Protein AF-A0A448N070-F1 (afdb_monomer_lite)

pLDDT: mean 90.54, std 8.93, range [45.56, 98.69]

Sequence (332 aa):
MEVDRGDGRKHYASDPEGTFRSQDDRLRHSDNGQFAEDPYAHRPKGIKYYARKILLGDHDWNNPALAERTKADTRIWDEARTKARTDRRAATQAINDIETLKTRDGKKLQLDTTDKSYRKLAEEVKNTSHKLDPESQAKAEQIRNSLEAAADSASDLRKVSEWAGDRAGHHLTLDHAPGANGMGRKHLLGEPADTPDGAKPTGAGKGDRFSTEGDSRLVVGENKGGDSPGLGSRETAAGPRAQQGTAEYVMDLLSGKNQDPRLLETLTALEHSPEHAGFFQKLKTEGVEVVYEMVNARTDGTVRVGQFDLGGKVILKLKDGQLIAEFIKKET

Foldseek 3Di:
DWDDPPPPFTDDPPFDPQWGADPVRFIAGNPPRHGDPGPPPDPPPFAPAEFDDWDKDFDDFPDVVLLVLLVVLLVVLVVLVVQLVVLVVLLVVLLVCQQVWAFPVGDGDDDDPPPDQLQRVLVVLVVCLVRTDPVSNVSSVSNSVSSVSNNVSVVLSVLSFQLSQLSQVVSVQVSQQQDPVRFGKAFQDQDADSDSVRGDRLDPLAFNGWIAGHQAEIETEDTGEEPDDDWAWDQAPVGGIHTQLAPRGVQSCPFDDSHHPVNLVRLVVCVPPPSRVSNNVCQAPPFHWYWYKYWYQYSVSIIIITTTCHQFIWTWHQYPSGIGIDGDHDDD

Organism: NCBI:txid1750

Structure (mmCIF, N/CA/C/O backbone):
data_AF-A0A448N070-F1
#
_entry.id   AF-A0A448N070-F1
#
loop_
_atom_site.group_PDB
_atom_site.id
_atom_site.type_symbol
_atom_site.label_atom_id
_atom_site.label_alt_id
_atom_site.label_comp_id
_atom_site.label_asym_id
_atom_site.label_entity_id
_atom_site.label_seq_id
_atom_site.pdbx_PDB_ins_code
_atom_site.Cartn_x
_atom_site.Cartn_y
_atom_site.Cartn_z
_atom_site.occupancy
_atom_site.B_iso_or_equiv
_atom_site.auth_seq_id
_atom_site.auth_comp_id
_atom_site.auth_asym_id
_atom_site.auth_atom_id
_atom_site.pdbx_PDB_model_num
ATOM 1 N N . MET A 1 1 ? 33.692 -15.166 0.404 1.00 64.25 1 MET A N 1
ATOM 2 C CA . MET A 1 1 ? 34.606 -15.682 -0.636 1.00 64.25 1 MET A CA 1
ATOM 3 C C . MET A 1 1 ? 33.813 -16.619 -1.519 1.00 64.25 1 MET A C 1
ATOM 5 O O . MET A 1 1 ? 33.022 -17.388 -0.975 1.00 64.25 1 MET A O 1
ATOM 9 N N . GLU A 1 2 ? 33.957 -16.479 -2.835 1.00 81.06 2 GLU A N 1
ATOM 10 C CA . GLU A 1 2 ? 33.340 -17.384 -3.808 1.00 81.06 2 GLU A CA 1
ATOM 11 C C . GLU A 1 2 ? 33.966 -18.775 -3.684 1.00 81.06 2 GLU A C 1
ATOM 13 O O . GLU A 1 2 ? 35.161 -18.891 -3.407 1.00 81.06 2 GLU A O 1
ATOM 18 N N . VAL A 1 3 ? 33.145 -19.814 -3.798 1.00 84.56 3 VAL A N 1
ATOM 19 C CA . VAL A 1 3 ? 33.562 -21.210 -3.678 1.00 84.56 3 VAL A CA 1
ATOM 20 C C . VAL A 1 3 ? 32.991 -21.980 -4.850 1.00 84.56 3 VAL A C 1
ATOM 22 O O . VAL A 1 3 ? 31.795 -21.919 -5.117 1.00 84.56 3 VAL A O 1
ATOM 25 N N . ASP A 1 4 ? 33.849 -22.733 -5.521 1.00 84.44 4 ASP A N 1
ATOM 26 C CA . ASP A 1 4 ? 33.413 -23.687 -6.526 1.00 84.44 4 ASP A CA 1
ATOM 27 C C . ASP A 1 4 ? 32.889 -24.954 -5.835 1.00 84.44 4 ASP A C 1
ATOM 29 O O . ASP A 1 4 ? 33.598 -25.582 -5.043 1.00 84.44 4 ASP A O 1
ATOM 33 N N . ARG A 1 5 ? 31.630 -25.308 -6.107 1.00 84.94 5 ARG A N 1
ATOM 34 C CA . ARG A 1 5 ? 30.984 -26.541 -5.624 1.00 84.94 5 ARG A CA 1
ATOM 35 C C . ARG A 1 5 ? 30.856 -27.607 -6.722 1.00 84.94 5 ARG A C 1
ATOM 37 O O . ARG A 1 5 ? 30.214 -28.628 -6.496 1.00 84.94 5 ARG A O 1
ATOM 44 N N . GLY A 1 6 ? 31.456 -27.392 -7.895 1.00 80.62 6 GLY A N 1
ATOM 45 C CA . GLY A 1 6 ? 31.506 -28.362 -8.991 1.00 80.62 6 GLY A CA 1
ATOM 46 C C . GLY A 1 6 ? 30.236 -28.456 -9.843 1.00 80.62 6 GLY A C 1
ATOM 47 O O . GLY A 1 6 ? 30.121 -29.369 -10.656 1.00 80.62 6 GLY A O 1
ATOM 48 N N . ASP A 1 7 ? 29.283 -27.534 -9.684 1.00 81.44 7 ASP A N 1
ATOM 49 C CA . ASP 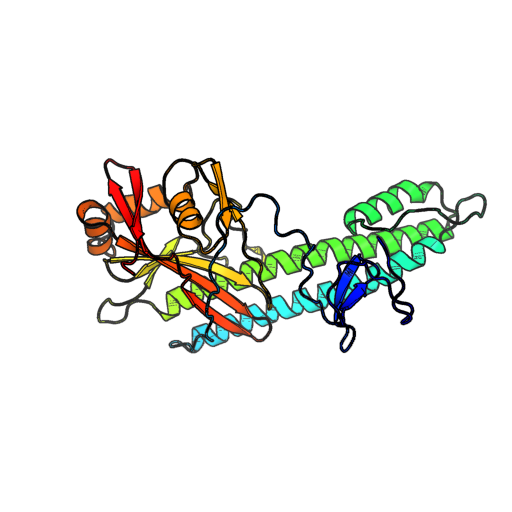A 1 7 ? 28.025 -27.489 -10.449 1.00 81.44 7 ASP A CA 1
ATOM 50 C C . ASP A 1 7 ? 27.997 -26.382 -11.524 1.00 81.44 7 ASP A C 1
ATOM 52 O O . ASP A 1 7 ? 26.980 -26.187 -12.196 1.00 81.44 7 ASP A O 1
ATOM 56 N N . GLY A 1 8 ? 29.105 -25.649 -11.687 1.00 82.38 8 GLY A N 1
ATOM 57 C CA . GLY A 1 8 ? 29.230 -24.539 -12.635 1.00 82.38 8 GLY A CA 1
ATOM 58 C C . GLY A 1 8 ? 28.388 -23.309 -12.280 1.00 82.38 8 GLY A C 1
ATOM 59 O O . GLY A 1 8 ? 28.187 -22.443 -13.133 1.00 82.38 8 GLY A O 1
ATOM 60 N N . ARG A 1 9 ? 27.863 -23.228 -11.052 1.00 86.12 9 ARG A N 1
ATOM 61 C CA . ARG A 1 9 ? 27.085 -22.089 -10.551 1.00 86.12 9 ARG A CA 1
ATOM 62 C C . ARG A 1 9 ? 27.911 -21.302 -9.537 1.00 86.12 9 ARG A C 1
ATOM 64 O O . ARG A 1 9 ? 28.853 -21.813 -8.941 1.00 86.12 9 ARG A O 1
ATOM 71 N N . LYS A 1 10 ? 27.562 -20.030 -9.350 1.00 86.88 10 LYS A N 1
ATOM 72 C CA . LYS A 1 10 ? 28.214 -19.162 -8.367 1.00 86.88 10 LYS A CA 1
ATOM 73 C C . LYS A 1 10 ? 27.744 -19.537 -6.959 1.00 86.88 10 LYS A C 1
ATOM 75 O O . LYS A 1 10 ? 26.539 -19.619 -6.726 1.00 86.88 10 LYS A O 1
ATOM 80 N N . HIS A 1 11 ? 28.672 -19.691 -6.017 1.00 87.06 11 HIS A N 1
ATOM 81 C CA . HIS A 1 11 ? 28.369 -19.908 -4.595 1.00 87.06 11 HIS A CA 1
ATOM 82 C C . HIS A 1 11 ? 29.295 -19.089 -3.716 1.00 87.06 11 HIS A C 1
ATOM 84 O O . HIS A 1 11 ? 30.462 -18.891 -4.047 1.00 87.06 11 HIS A O 1
ATOM 90 N N . TYR A 1 12 ? 28.826 -18.698 -2.540 1.00 86.31 12 TYR A N 1
ATOM 91 C CA . TYR A 1 12 ? 29.698 -18.251 -1.462 1.00 86.31 12 TYR A CA 1
ATOM 92 C C . TYR A 1 12 ? 29.906 -19.362 -0.427 1.00 86.31 12 TYR A C 1
ATOM 94 O O . TYR A 1 12 ? 29.027 -20.187 -0.187 1.00 86.31 12 TYR A O 1
ATOM 102 N N . ALA A 1 13 ? 31.070 -19.362 0.237 1.00 82.38 13 ALA A N 1
ATOM 103 C CA . ALA A 1 13 ? 31.413 -20.322 1.301 1.00 82.38 13 ALA A CA 1
ATOM 104 C C . ALA A 1 13 ? 30.336 -20.453 2.392 1.00 82.38 13 ALA A C 1
ATOM 106 O O . ALA A 1 13 ? 30.218 -21.490 3.035 1.00 82.38 13 ALA A O 1
ATOM 107 N N . SER A 1 14 ? 29.577 -19.384 2.603 1.00 76.06 14 SER A N 1
ATOM 108 C CA . SER A 1 14 ? 28.579 -19.250 3.650 1.00 76.06 14 SER A CA 1
ATOM 109 C C . SER A 1 14 ? 27.143 -19.502 3.175 1.00 76.06 14 SER A C 1
ATOM 111 O O . SER A 1 14 ? 26.222 -19.443 3.984 1.00 76.06 14 SER A O 1
ATOM 113 N N . ASP A 1 15 ? 26.928 -19.759 1.881 1.00 81.62 15 ASP A N 1
ATOM 114 C CA . ASP A 1 15 ? 25.596 -20.050 1.350 1.00 81.62 15 ASP A CA 1
ATOM 115 C C . ASP A 1 15 ? 25.096 -21.413 1.860 1.00 81.62 15 ASP A C 1
ATOM 117 O O . ASP A 1 15 ? 25.882 -22.368 1.884 1.00 81.62 15 ASP A O 1
ATOM 121 N N . PRO A 1 16 ? 23.809 -21.546 2.234 1.00 84.56 16 PRO A N 1
ATOM 122 C CA . PRO A 1 16 ? 23.219 -22.825 2.612 1.00 84.56 16 PRO A CA 1
ATOM 123 C C . PRO A 1 16 ? 23.492 -23.935 1.586 1.00 84.56 16 PRO A C 1
ATOM 125 O O . PRO A 1 16 ? 23.575 -23.702 0.374 1.00 84.56 16 PRO A O 1
ATOM 128 N N . GLU A 1 17 ? 23.633 -25.165 2.067 1.00 87.12 17 GLU A N 1
ATOM 129 C CA . GLU A 1 17 ? 23.771 -26.332 1.197 1.00 87.12 17 GLU A CA 1
ATOM 130 C C . GLU A 1 17 ? 22.510 -26.510 0.331 1.00 87.12 17 GLU A C 1
ATOM 132 O O . GLU A 1 17 ? 21.396 -26.211 0.763 1.00 87.12 17 GLU A O 1
ATOM 137 N N . GLY A 1 18 ? 22.679 -26.936 -0.924 1.00 87.19 18 GLY A N 1
ATOM 138 C CA . GLY A 1 18 ? 21.563 -27.054 -1.872 1.00 87.19 18 GLY A CA 1
ATOM 139 C C . GLY A 1 18 ? 21.053 -25.721 -2.439 1.00 87.19 18 GLY A C 1
ATOM 140 O O . GLY A 1 18 ? 19.950 -25.678 -2.985 1.00 87.19 18 GLY A O 1
ATOM 141 N N . THR A 1 19 ? 21.833 -24.641 -2.331 1.00 90.12 19 THR A N 1
ATOM 142 C CA . THR A 1 19 ? 21.531 -23.341 -2.953 1.00 90.12 19 THR A CA 1
ATOM 143 C C . THR A 1 19 ? 22.663 -22.854 -3.855 1.00 90.12 19 THR A C 1
ATOM 145 O O . THR A 1 19 ? 23.779 -23.360 -3.755 1.00 90.12 19 THR A O 1
ATOM 148 N N . PHE A 1 20 ? 22.368 -21.889 -4.731 1.00 90.06 20 PHE A N 1
ATOM 149 C CA . PHE A 1 20 ? 23.325 -21.193 -5.598 1.00 90.06 20 PHE A CA 1
ATOM 150 C C . PHE A 1 20 ? 22.942 -19.715 -5.776 1.00 90.06 20 PHE A C 1
ATOM 152 O O . PHE A 1 20 ? 21.801 -19.320 -5.522 1.00 90.06 20 PHE A O 1
ATOM 159 N N . ARG A 1 21 ? 23.878 -18.892 -6.254 1.00 88.19 21 ARG A N 1
ATOM 160 C CA . ARG A 1 21 ? 23.670 -17.473 -6.581 1.00 88.19 21 ARG A CA 1
ATOM 161 C C . ARG A 1 21 ? 23.308 -17.313 -8.058 1.00 88.19 21 ARG A C 1
ATOM 163 O O . ARG A 1 21 ? 24.041 -17.776 -8.933 1.00 88.19 21 ARG A O 1
ATOM 170 N N . SER A 1 22 ? 22.185 -16.656 -8.359 1.00 85.56 22 SER A N 1
ATOM 171 C CA . SER A 1 22 ? 21.877 -16.242 -9.736 1.00 85.56 22 SER A CA 1
ATOM 172 C C . SER A 1 22 ? 22.765 -15.081 -10.194 1.00 85.56 22 SER A C 1
ATOM 174 O O . SER A 1 22 ? 23.523 -14.514 -9.412 1.00 85.56 22 SER A O 1
ATOM 176 N N . GLN A 1 23 ? 22.687 -14.727 -11.481 1.00 78.00 23 GLN A N 1
ATOM 177 C CA . GLN A 1 23 ? 23.486 -13.640 -12.071 1.00 78.00 23 GLN A CA 1
ATOM 178 C C . GLN A 1 23 ? 23.304 -12.286 -11.360 1.00 78.00 23 GLN A C 1
ATOM 180 O O . GLN A 1 23 ? 24.224 -11.480 -11.349 1.00 78.00 23 GLN A O 1
ATOM 185 N N . ASP A 1 24 ? 22.152 -12.063 -10.728 1.00 71.81 24 ASP A N 1
ATOM 186 C CA . ASP A 1 24 ? 21.822 -10.895 -9.901 1.00 71.81 24 ASP A CA 1
ATOM 187 C C . ASP A 1 24 ? 22.149 -11.091 -8.403 1.00 71.81 24 ASP A C 1
ATOM 189 O O . ASP A 1 24 ? 21.549 -10.459 -7.537 1.00 71.81 24 ASP A O 1
ATOM 193 N N . ASP A 1 25 ? 23.056 -12.020 -8.097 1.00 80.38 25 ASP A N 1
ATOM 194 C CA . ASP A 1 25 ? 23.555 -12.396 -6.766 1.00 80.38 25 ASP A CA 1
ATOM 195 C C . ASP A 1 25 ? 22.492 -12.835 -5.741 1.00 80.38 25 ASP A C 1
ATOM 197 O O . ASP A 1 25 ? 22.764 -12.938 -4.542 1.00 80.38 25 ASP A O 1
ATOM 201 N N . ARG A 1 26 ? 21.273 -13.150 -6.196 1.00 82.38 26 ARG A N 1
ATOM 202 C CA . ARG A 1 26 ? 20.197 -13.662 -5.337 1.00 82.38 26 ARG A CA 1
ATOM 203 C C . ARG A 1 26 ? 20.341 -15.157 -5.087 1.00 82.38 26 ARG A C 1
ATOM 205 O O . ARG A 1 26 ? 20.668 -15.917 -5.997 1.00 82.38 26 ARG A O 1
ATOM 212 N N . LEU A 1 27 ? 20.061 -15.581 -3.856 1.00 87.94 27 LEU A N 1
ATOM 213 C CA . LEU A 1 27 ? 20.119 -16.990 -3.487 1.00 87.94 27 LEU A CA 1
ATOM 214 C C . LEU A 1 27 ? 18.910 -17.760 -4.038 1.00 87.94 27 LEU A C 1
ATOM 216 O O . LEU A 1 27 ? 17.764 -17.311 -3.943 1.00 87.94 27 LEU A O 1
ATOM 220 N N . ARG A 1 28 ? 19.164 -18.934 -4.615 1.00 88.25 28 ARG A N 1
ATOM 221 C CA . ARG A 1 28 ? 18.158 -19.823 -5.204 1.00 88.25 28 ARG A CA 1
ATOM 222 C C . ARG A 1 28 ? 18.381 -21.264 -4.787 1.00 88.25 28 ARG A C 1
ATOM 224 O O . ARG A 1 28 ? 19.522 -21.673 -4.608 1.00 88.25 28 ARG A O 1
ATOM 231 N N . HIS A 1 29 ? 17.309 -22.040 -4.679 1.00 86.50 29 HIS A N 1
ATOM 232 C CA . HIS A 1 29 ? 17.417 -23.477 -4.454 1.00 86.50 29 HIS A CA 1
ATOM 233 C C . HIS A 1 29 ? 17.913 -24.186 -5.718 1.00 86.50 29 HIS A C 1
ATOM 235 O O . HIS A 1 29 ? 17.454 -23.905 -6.829 1.00 86.50 29 HIS A O 1
ATOM 241 N N . SER A 1 30 ? 18.868 -25.100 -5.561 1.00 86.38 30 SER A N 1
ATOM 242 C CA . SER A 1 30 ? 19.518 -25.787 -6.681 1.00 86.38 30 SER A CA 1
ATOM 243 C C . SER A 1 30 ? 18.600 -26.766 -7.412 1.00 86.38 30 SER A C 1
ATOM 245 O O . SER A 1 30 ? 18.821 -27.001 -8.602 1.00 86.38 30 SER A O 1
ATOM 247 N N . ASP A 1 31 ? 17.587 -27.296 -6.725 1.00 82.25 31 ASP A N 1
ATOM 248 C CA . ASP A 1 31 ? 16.641 -28.308 -7.205 1.00 82.25 31 ASP A CA 1
ATOM 249 C C . ASP A 1 31 ? 15.567 -27.740 -8.148 1.00 82.25 31 ASP A C 1
ATOM 251 O O . ASP A 1 31 ? 15.222 -28.369 -9.146 1.00 82.25 31 ASP A O 1
ATOM 255 N N . ASN A 1 32 ? 15.052 -26.545 -7.857 1.00 75.31 32 ASN A N 1
ATOM 256 C CA . ASN A 1 32 ? 13.889 -25.975 -8.535 1.00 75.31 32 ASN A CA 1
ATOM 257 C C . ASN A 1 32 ? 14.102 -24.533 -9.032 1.00 75.31 32 ASN A C 1
ATOM 259 O O . ASN A 1 32 ? 13.237 -23.979 -9.713 1.00 75.31 32 ASN A O 1
ATOM 263 N N . GLY A 1 33 ? 15.241 -23.908 -8.711 1.00 77.06 33 GLY A N 1
ATOM 264 C CA . GLY A 1 33 ? 15.592 -22.554 -9.145 1.00 77.06 33 GLY A CA 1
ATOM 265 C C . GLY A 1 33 ? 14.743 -21.434 -8.529 1.00 77.06 33 GLY A C 1
ATOM 266 O O . GLY A 1 33 ? 14.892 -20.270 -8.925 1.00 77.06 33 GLY A O 1
ATOM 267 N N . GLN A 1 34 ? 13.858 -21.743 -7.578 1.00 82.38 34 GLN A N 1
ATOM 268 C CA . GLN A 1 34 ? 13.091 -20.749 -6.829 1.00 82.38 34 GLN A CA 1
ATOM 269 C C . GLN A 1 34 ? 14.010 -19.950 -5.905 1.00 82.38 34 GLN A C 1
ATOM 271 O O . GLN A 1 34 ? 15.118 -20.380 -5.588 1.00 82.38 34 GLN A O 1
ATOM 276 N N . PHE A 1 35 ? 13.558 -18.768 -5.484 1.00 76.62 35 PHE A N 1
ATOM 277 C CA . PHE A 1 35 ? 14.291 -17.975 -4.500 1.00 76.62 35 PHE A CA 1
ATOM 278 C C . PHE A 1 35 ? 14.409 -18.757 -3.192 1.00 76.62 35 PHE A C 1
ATOM 280 O O . PHE A 1 35 ? 13.399 -19.188 -2.641 1.00 76.62 35 PHE A O 1
ATOM 287 N N . ALA A 1 36 ? 15.641 -18.923 -2.722 1.00 79.88 36 ALA A N 1
ATOM 288 C CA . ALA A 1 36 ? 15.913 -19.434 -1.392 1.00 79.88 36 ALA A CA 1
ATOM 289 C C . ALA A 1 36 ? 15.914 -18.270 -0.399 1.00 79.88 36 ALA A C 1
ATOM 291 O O . ALA A 1 36 ? 16.168 -17.120 -0.774 1.00 79.88 36 ALA A O 1
ATOM 292 N N . GLU A 1 37 ? 15.643 -18.563 0.873 1.00 71.69 37 GLU A N 1
ATOM 293 C CA . GLU A 1 37 ? 15.887 -17.594 1.937 1.00 71.69 37 GLU A CA 1
ATOM 294 C C . GLU A 1 37 ? 17.385 -17.305 1.976 1.00 71.69 37 GLU A C 1
ATOM 296 O O . GLU A 1 37 ? 18.189 -18.151 2.359 1.00 71.69 37 GLU A O 1
ATOM 301 N N . ASP A 1 38 ? 17.759 -16.117 1.518 1.00 72.38 38 ASP A N 1
ATOM 302 C CA . ASP A 1 38 ? 19.139 -15.677 1.534 1.00 72.38 38 ASP A CA 1
ATOM 303 C C . ASP A 1 38 ? 19.469 -15.146 2.936 1.00 72.38 38 ASP A C 1
ATOM 305 O O . ASP A 1 38 ? 18.986 -14.070 3.305 1.00 72.38 38 ASP A O 1
ATOM 309 N N . PRO A 1 39 ? 20.305 -15.851 3.724 1.00 60.81 39 PRO A N 1
ATOM 310 C CA . PRO A 1 39 ? 20.667 -15.413 5.070 1.00 60.81 39 PRO A CA 1
ATOM 311 C C . PRO A 1 39 ? 21.466 -14.099 5.063 1.00 60.81 39 PRO A C 1
ATOM 313 O O . PRO A 1 39 ? 21.659 -13.489 6.118 1.00 60.81 39 PRO A O 1
ATOM 316 N N . TYR A 1 40 ? 21.903 -13.645 3.883 1.00 59.47 40 TYR A N 1
ATOM 317 C CA . TYR A 1 40 ? 22.644 -12.408 3.660 1.00 59.47 40 TYR A CA 1
ATOM 318 C C . TYR A 1 40 ? 21.890 -11.386 2.811 1.00 59.47 40 TYR A C 1
ATOM 320 O O . TYR A 1 40 ? 22.347 -10.236 2.744 1.00 59.47 40 TYR A O 1
ATOM 328 N N . ALA A 1 41 ? 20.735 -11.748 2.224 1.00 55.47 41 ALA A N 1
ATOM 329 C CA . ALA A 1 41 ? 19.849 -10.766 1.614 1.00 55.47 41 ALA A CA 1
ATOM 330 C C . ALA A 1 41 ? 19.510 -9.815 2.730 1.00 55.47 41 ALA A C 1
ATOM 332 O O . ALA A 1 41 ? 18.987 -10.211 3.772 1.00 55.47 41 ALA A O 1
ATOM 333 N N . HIS A 1 42 ? 19.940 -8.577 2.551 1.00 45.56 42 HIS A N 1
ATOM 334 C CA . HIS A 1 42 ? 19.931 -7.600 3.607 1.00 45.56 42 HIS A CA 1
ATOM 335 C C . HIS A 1 42 ? 18.509 -7.498 4.165 1.00 45.56 42 HIS A C 1
ATOM 337 O O . HIS A 1 42 ? 17.660 -6.823 3.583 1.00 45.56 42 HIS A O 1
ATOM 343 N N . ARG A 1 43 ? 18.248 -8.140 5.319 1.00 50.62 43 ARG A N 1
ATOM 344 C CA . ARG A 1 43 ? 17.162 -7.717 6.202 1.00 50.62 43 ARG A CA 1
ATOM 345 C C . ARG A 1 43 ? 17.319 -6.204 6.290 1.00 50.62 43 ARG A C 1
ATOM 347 O O . ARG A 1 43 ? 18.461 -5.772 6.499 1.00 50.62 43 ARG A O 1
ATOM 354 N N . PRO A 1 44 ? 16.266 -5.401 6.061 1.00 52.72 44 PRO A N 1
ATOM 355 C CA . PRO A 1 44 ? 16.414 -3.956 6.010 1.00 52.72 44 PRO A CA 1
ATOM 356 C C . PRO A 1 44 ? 17.215 -3.497 7.231 1.00 52.72 44 PRO A C 1
ATOM 358 O O . PRO A 1 44 ? 16.790 -3.693 8.374 1.00 52.72 44 PRO A O 1
ATOM 361 N N . LYS A 1 45 ? 18.441 -3.006 6.998 1.00 52.81 45 LYS A N 1
ATOM 362 C CA . LYS A 1 45 ? 19.373 -2.708 8.089 1.00 52.81 45 LYS A CA 1
ATOM 363 C C . LYS A 1 45 ? 18.703 -1.698 9.024 1.00 52.81 45 LYS A C 1
ATOM 365 O O . LYS A 1 45 ? 18.101 -0.724 8.571 1.00 52.81 45 LYS A O 1
ATOM 370 N N . GLY A 1 46 ? 18.798 -1.949 10.327 1.00 68.19 46 GLY A N 1
ATOM 371 C CA . GLY A 1 46 ? 18.323 -1.028 11.358 1.00 68.19 46 GLY A CA 1
ATOM 372 C C . GLY A 1 46 ? 16.891 -1.233 11.860 1.00 68.19 46 GLY A C 1
ATOM 373 O O . GLY A 1 46 ? 16.477 -0.451 12.709 1.00 68.19 46 GLY A O 1
ATOM 374 N N . ILE A 1 47 ? 16.137 -2.251 11.415 1.00 82.88 47 ILE A N 1
ATOM 375 C CA . ILE A 1 47 ? 14.865 -2.613 12.075 1.00 82.88 47 ILE A CA 1
ATOM 376 C C . ILE A 1 47 ? 15.167 -3.299 13.413 1.00 82.88 47 ILE A C 1
ATOM 378 O O . ILE A 1 47 ? 15.830 -4.337 13.448 1.00 82.88 47 ILE A O 1
ATOM 382 N N . LYS A 1 48 ? 14.667 -2.718 14.509 1.00 90.31 48 LYS A N 1
ATOM 383 C CA . LYS A 1 48 ? 14.768 -3.272 15.866 1.00 90.31 48 LYS A CA 1
ATOM 384 C C . LYS A 1 48 ? 13.584 -4.179 16.196 1.00 90.31 48 LYS A C 1
ATOM 386 O O . LYS A 1 48 ? 13.776 -5.220 16.816 1.00 90.31 48 LYS A O 1
ATOM 391 N N . TYR A 1 49 ? 12.382 -3.787 15.778 1.00 90.12 49 TYR A N 1
ATOM 392 C CA . TYR A 1 49 ? 11.145 -4.508 16.076 1.00 90.12 49 TYR A CA 1
ATOM 393 C C . TYR A 1 49 ? 10.569 -5.107 14.794 1.00 90.12 49 TYR A C 1
ATOM 395 O O . TYR A 1 49 ? 10.184 -4.372 13.883 1.00 90.12 49 TYR A O 1
ATOM 403 N N . TYR A 1 50 ? 10.538 -6.437 14.724 1.00 87.12 50 TYR A N 1
ATOM 404 C CA . TYR A 1 50 ? 9.979 -7.194 13.604 1.00 87.12 50 TYR A CA 1
ATOM 405 C C . TYR A 1 50 ? 8.599 -7.733 13.957 1.00 87.12 50 TYR A C 1
ATOM 407 O O . TYR A 1 50 ? 8.363 -8.142 15.097 1.00 87.12 50 TYR A O 1
ATOM 415 N N . ALA A 1 51 ? 7.709 -7.765 12.967 1.00 88.88 51 ALA A N 1
ATOM 416 C CA . ALA A 1 51 ? 6.406 -8.383 13.137 1.00 88.88 51 ALA A CA 1
ATOM 417 C C . ALA A 1 51 ? 6.553 -9.884 13.377 1.00 88.88 51 ALA A C 1
ATOM 419 O O . ALA A 1 51 ? 7.402 -10.562 12.789 1.00 88.88 51 ALA A O 1
ATOM 420 N N . ARG A 1 52 ? 5.694 -10.410 14.247 1.00 88.56 52 ARG A N 1
ATOM 421 C CA . ARG A 1 52 ? 5.533 -11.854 14.399 1.00 88.56 52 ARG A CA 1
ATOM 422 C C . ARG A 1 52 ? 4.852 -12.417 13.155 1.00 88.56 52 ARG A C 1
ATOM 424 O O . ARG A 1 52 ? 4.196 -11.693 12.407 1.00 88.56 52 ARG A O 1
ATOM 431 N N . LYS A 1 53 ? 5.003 -13.725 12.937 1.00 82.38 53 LYS A N 1
ATOM 432 C CA . LYS A 1 53 ? 4.351 -14.409 11.817 1.00 82.38 53 LYS A CA 1
ATOM 433 C C . LYS A 1 53 ? 2.836 -14.222 11.919 1.00 82.38 53 LYS A C 1
ATOM 435 O O . LYS A 1 53 ? 2.218 -14.701 12.865 1.00 82.38 53 LYS A O 1
ATOM 440 N N . ILE A 1 54 ? 2.263 -13.551 10.927 1.00 87.31 54 ILE A N 1
ATOM 441 C CA . ILE A 1 54 ? 0.819 -13.408 10.773 1.00 87.31 54 ILE A CA 1
ATOM 442 C C . ILE A 1 54 ? 0.229 -14.685 10.167 1.00 87.31 54 ILE A C 1
ATOM 444 O O . ILE A 1 54 ? 0.815 -15.290 9.263 1.00 87.31 54 ILE A O 1
ATOM 448 N N . LEU A 1 55 ? -0.929 -15.101 10.673 1.00 87.25 55 LEU A N 1
ATOM 449 C CA . LEU A 1 55 ? -1.740 -16.151 10.067 1.00 87.25 55 LEU A CA 1
ATOM 450 C C . LEU A 1 55 ? -2.826 -15.478 9.234 1.00 87.25 55 LEU A C 1
ATOM 452 O O . LEU A 1 55 ? -3.661 -14.758 9.774 1.00 87.25 55 LEU A O 1
ATOM 456 N N . LEU A 1 56 ? -2.774 -15.690 7.922 1.00 90.25 56 LEU A N 1
ATOM 457 C CA . LEU A 1 56 ? -3.753 -15.169 6.977 1.00 90.25 56 LEU A CA 1
ATOM 458 C C . LEU A 1 56 ? -4.708 -16.291 6.567 1.00 90.25 56 LEU A C 1
ATOM 460 O O . LEU A 1 56 ? -4.245 -17.351 6.140 1.00 90.25 56 LEU A O 1
ATOM 464 N N . GLY A 1 57 ? -6.010 -16.042 6.677 1.00 93.62 57 GLY A N 1
ATOM 465 C CA . GLY A 1 57 ? -7.066 -16.904 6.143 1.00 93.62 57 GLY A CA 1
ATOM 466 C C . GLY A 1 57 ? -7.748 -16.255 4.944 1.00 93.62 57 GLY A C 1
ATOM 467 O O . GLY A 1 57 ? -7.756 -15.029 4.838 1.00 93.62 57 GLY A O 1
ATOM 468 N N . ASP A 1 58 ? -8.300 -17.065 4.044 1.00 96.31 58 ASP A N 1
ATOM 469 C CA . ASP A 1 58 ? -9.166 -16.561 2.975 1.00 96.31 58 ASP A CA 1
ATOM 470 C C . ASP A 1 58 ? -10.449 -15.982 3.601 1.00 96.31 58 ASP A C 1
ATOM 472 O O . ASP A 1 58 ? -11.021 -16.575 4.518 1.00 96.31 58 ASP A O 1
ATOM 476 N N . HIS A 1 59 ? -10.872 -14.806 3.136 1.00 96.12 59 HIS A N 1
ATOM 477 C CA . HIS A 1 59 ? -12.105 -14.155 3.576 1.00 96.12 59 HIS A CA 1
ATOM 478 C C . HIS A 1 59 ? -13.299 -14.733 2.825 1.00 96.12 59 HIS A C 1
ATOM 480 O O . HIS A 1 59 ? -13.317 -14.726 1.591 1.00 96.12 59 HIS A O 1
ATOM 486 N N . ASP A 1 60 ? -14.298 -15.190 3.574 1.00 94.50 60 ASP A N 1
ATOM 487 C CA . ASP A 1 60 ? -15.586 -15.599 3.024 1.00 94.50 60 ASP A CA 1
ATOM 488 C C . ASP A 1 60 ? -16.557 -14.416 3.078 1.00 94.50 60 ASP A C 1
ATOM 490 O O . ASP A 1 60 ? -16.786 -13.828 4.136 1.00 94.50 60 ASP A O 1
ATOM 494 N N . TRP A 1 61 ? -17.081 -14.025 1.919 1.00 94.31 61 TRP A N 1
ATOM 495 C CA . TRP A 1 61 ? -17.876 -12.809 1.782 1.00 94.31 61 TRP A CA 1
ATOM 496 C C . TRP A 1 61 ? -19.308 -13.038 2.252 1.00 94.31 61 TRP A C 1
ATOM 498 O O . TRP A 1 61 ? -20.032 -13.851 1.678 1.00 94.31 61 TRP A O 1
ATOM 508 N N . ASN A 1 62 ? -19.765 -12.234 3.212 1.00 93.31 62 ASN A N 1
ATOM 509 C CA . ASN A 1 62 ? -21.172 -12.226 3.616 1.00 93.31 62 ASN A CA 1
ATOM 510 C C . ASN A 1 62 ? -22.061 -11.586 2.539 1.00 93.31 62 ASN A C 1
ATOM 512 O O . ASN A 1 62 ? -23.216 -11.974 2.349 1.00 93.31 62 ASN A O 1
ATOM 516 N N . ASN A 1 63 ? -21.522 -10.603 1.814 1.00 93.25 63 ASN A N 1
ATOM 517 C CA . ASN A 1 63 ? -22.185 -9.913 0.723 1.00 93.25 63 ASN A CA 1
ATOM 518 C C . ASN A 1 63 ? -21.600 -10.341 -0.640 1.00 93.25 63 ASN A C 1
ATOM 520 O O . ASN A 1 63 ? -20.515 -9.885 -1.025 1.00 93.25 63 ASN A O 1
ATOM 524 N N . PRO A 1 64 ? -22.331 -11.135 -1.447 1.00 94.06 64 PRO A N 1
ATOM 525 C CA . PRO A 1 64 ? -21.832 -11.614 -2.736 1.00 94.06 64 PRO A CA 1
ATOM 526 C C . PRO A 1 64 ? -21.571 -10.482 -3.743 1.00 94.06 64 PRO A C 1
ATOM 528 O O . PRO A 1 64 ? -20.724 -10.628 -4.622 1.00 94.06 64 PRO A O 1
ATOM 531 N N . ALA A 1 65 ? -22.234 -9.327 -3.614 1.00 96.00 65 ALA A N 1
ATOM 532 C CA . ALA A 1 65 ? -21.957 -8.185 -4.483 1.00 96.00 65 ALA A CA 1
ATOM 533 C C . ALA A 1 65 ? -20.561 -7.590 -4.224 1.00 96.00 65 ALA A C 1
ATOM 535 O O . ALA A 1 65 ? -19.923 -7.109 -5.160 1.00 96.00 65 ALA A O 1
ATOM 536 N N . LEU A 1 66 ? -20.064 -7.639 -2.982 1.00 95.44 66 LEU A N 1
ATOM 537 C CA . LEU A 1 66 ? -18.702 -7.205 -2.650 1.00 95.44 66 LEU A CA 1
ATOM 538 C C . LEU A 1 66 ? -17.656 -8.205 -3.155 1.00 95.44 66 LEU A C 1
ATOM 540 O O . LEU A 1 66 ? -16.608 -7.787 -3.654 1.00 95.44 66 LEU A O 1
ATOM 544 N N . ALA A 1 67 ? -17.970 -9.503 -3.122 1.00 94.19 67 ALA A N 1
ATOM 545 C CA . ALA A 1 67 ? -17.142 -10.532 -3.747 1.00 94.19 67 ALA A CA 1
ATOM 546 C C . ALA A 1 67 ? -16.968 -10.273 -5.254 1.00 94.19 67 ALA A C 1
ATOM 548 O O . ALA A 1 67 ? -15.846 -10.260 -5.761 1.00 94.19 67 ALA A O 1
ATOM 549 N N . GLU A 1 68 ? -18.062 -10.003 -5.974 1.00 95.25 68 GLU A N 1
ATOM 550 C CA . GLU A 1 68 ? -18.008 -9.726 -7.415 1.00 95.25 68 GLU A CA 1
ATOM 551 C C . GLU A 1 68 ? -17.289 -8.412 -7.743 1.00 95.25 68 GLU A C 1
ATOM 553 O O . GLU A 1 68 ? -16.506 -8.368 -8.692 1.00 95.25 68 GLU A O 1
ATOM 558 N N . ARG A 1 69 ? -17.470 -7.358 -6.933 1.00 95.56 69 ARG A N 1
ATOM 559 C CA . ARG A 1 69 ? -16.694 -6.113 -7.081 1.00 95.56 69 ARG A CA 1
ATOM 560 C C . ARG A 1 69 ? -15.198 -6.352 -6.899 1.00 95.56 69 ARG A C 1
ATOM 562 O O . ARG A 1 69 ? -14.407 -5.871 -7.697 1.00 95.56 69 ARG A O 1
ATOM 569 N N . THR A 1 70 ? -14.813 -7.137 -5.897 1.00 95.06 70 THR A N 1
ATOM 570 C CA . THR A 1 70 ? -13.405 -7.474 -5.649 1.00 95.06 70 THR A CA 1
ATOM 571 C C . THR A 1 70 ? -12.802 -8.252 -6.822 1.00 95.06 70 THR A C 1
ATOM 573 O O . THR A 1 70 ? -11.707 -7.931 -7.275 1.00 95.06 70 THR A O 1
ATOM 576 N N . LYS A 1 71 ? -13.542 -9.213 -7.393 1.00 93.69 71 LYS A N 1
ATOM 577 C CA . LYS A 1 71 ? -13.119 -9.919 -8.616 1.00 93.69 71 LYS A CA 1
ATOM 578 C C . LYS A 1 71 ? -12.987 -8.980 -9.815 1.00 93.69 71 LYS A C 1
ATOM 580 O O . LYS A 1 71 ? -12.085 -9.167 -10.629 1.00 93.69 71 LYS A O 1
ATOM 585 N N . ALA A 1 72 ? -13.879 -7.998 -9.958 1.00 94.94 72 ALA A N 1
ATOM 586 C CA . ALA A 1 72 ? -13.784 -6.996 -11.019 1.00 94.94 72 ALA A CA 1
ATOM 587 C C . ALA A 1 72 ? -12.517 -6.138 -10.870 1.00 94.94 72 ALA A C 1
ATOM 589 O O . ALA A 1 72 ? -11.803 -5.944 -11.853 1.00 94.94 72 ALA A O 1
ATOM 590 N N . ASP A 1 73 ? -12.181 -5.724 -9.646 1.00 96.50 73 ASP A N 1
ATOM 591 C CA . ASP A 1 73 ? -10.951 -4.981 -9.354 1.00 96.50 73 ASP A CA 1
ATOM 592 C C . ASP A 1 73 ? -9.696 -5.809 -9.711 1.00 96.50 73 ASP A C 1
ATOM 594 O O . ASP A 1 73 ? -8.751 -5.295 -10.315 1.00 96.50 73 ASP A O 1
ATOM 598 N N . THR A 1 74 ? -9.707 -7.123 -9.449 1.00 92.81 74 THR A N 1
ATOM 599 C CA . THR A 1 74 ? -8.624 -8.034 -9.867 1.00 92.81 74 THR A CA 1
ATOM 600 C C . THR A 1 74 ? -8.460 -8.110 -11.385 1.00 92.81 74 THR A C 1
ATOM 602 O O . THR A 1 74 ? -7.328 -8.197 -11.856 1.00 92.81 74 THR A O 1
ATOM 605 N N . ARG A 1 75 ? -9.540 -8.029 -12.175 1.00 93.94 75 ARG A N 1
ATOM 606 C CA . ARG A 1 75 ? -9.433 -8.029 -13.649 1.00 93.94 75 ARG A CA 1
ATOM 607 C C . ARG A 1 75 ? -8.674 -6.807 -14.160 1.00 93.94 75 ARG A C 1
ATOM 609 O O . ARG A 1 75 ? -7.802 -6.951 -15.011 1.00 93.94 75 ARG A O 1
ATOM 616 N N . ILE A 1 76 ? -8.944 -5.633 -13.589 1.00 95.38 76 ILE A N 1
ATOM 617 C CA . ILE A 1 76 ? -8.224 -4.391 -13.918 1.00 95.38 76 ILE A CA 1
ATOM 618 C C . ILE A 1 76 ? -6.733 -4.544 -13.590 1.00 95.38 76 ILE A C 1
ATOM 620 O O . ILE A 1 76 ? -5.854 -4.175 -14.372 1.00 95.38 76 ILE A O 1
ATOM 624 N N . TRP A 1 77 ? -6.426 -5.158 -12.449 1.00 94.12 77 TRP A N 1
ATOM 625 C CA . TRP A 1 77 ? -5.048 -5.459 -12.079 1.00 94.12 77 TRP A CA 1
ATOM 626 C C . TRP A 1 77 ? -4.378 -6.475 -13.016 1.00 94.12 77 TRP A C 1
ATOM 628 O O . TRP A 1 77 ? -3.208 -6.309 -13.375 1.00 94.12 77 TRP A O 1
ATOM 638 N N . ASP A 1 78 ? -5.105 -7.490 -13.476 1.00 91.00 78 ASP A N 1
ATOM 639 C CA . ASP A 1 78 ? -4.610 -8.477 -14.436 1.00 91.00 78 ASP A CA 1
ATOM 640 C C . ASP A 1 78 ? -4.275 -7.885 -15.805 1.00 91.00 78 ASP A C 1
ATOM 642 O O . ASP A 1 78 ? -3.272 -8.274 -16.420 1.00 91.00 78 ASP A O 1
ATOM 646 N N . GLU A 1 79 ? -5.055 -6.911 -16.264 1.00 94.31 79 GLU A N 1
ATOM 647 C CA . GLU A 1 79 ? -4.777 -6.155 -17.484 1.00 94.31 79 GLU A CA 1
ATOM 648 C C . GLU A 1 79 ? -3.468 -5.364 -17.352 1.00 94.31 79 GLU A C 1
ATOM 650 O O . GLU A 1 79 ? -2.554 -5.536 -18.170 1.00 94.31 79 GLU A O 1
ATOM 655 N N . ALA A 1 80 ? -3.307 -4.596 -16.267 1.00 94.94 80 ALA A N 1
ATOM 656 C CA . ALA A 1 80 ? -2.071 -3.864 -15.977 1.00 94.94 80 ALA A CA 1
ATOM 657 C C . ALA A 1 80 ? -0.860 -4.809 -15.861 1.00 94.94 80 ALA A C 1
ATOM 659 O O . ALA A 1 80 ? 0.222 -4.549 -16.400 1.00 94.94 80 ALA A O 1
ATOM 660 N N . ARG A 1 81 ? -1.044 -5.971 -15.220 1.00 91.25 81 ARG A N 1
ATOM 661 C CA . ARG A 1 81 ? -0.015 -7.011 -15.072 1.00 91.25 81 ARG A CA 1
ATOM 662 C C . ARG A 1 81 ? 0.395 -7.600 -16.418 1.00 91.25 81 ARG A C 1
ATOM 664 O O . ARG A 1 81 ? 1.583 -7.842 -16.649 1.00 91.25 81 ARG A O 1
ATOM 671 N N . THR A 1 82 ? -0.566 -7.839 -17.303 1.00 91.75 82 THR A N 1
ATOM 672 C CA . THR A 1 82 ? -0.326 -8.363 -18.652 1.00 91.75 82 THR A CA 1
ATOM 673 C C . THR A 1 82 ? 0.436 -7.354 -19.503 1.00 91.75 82 THR A C 1
ATOM 675 O O . THR A 1 82 ? 1.427 -7.721 -20.148 1.00 91.75 82 THR A O 1
ATOM 678 N N . LYS A 1 83 ? 0.051 -6.075 -19.436 1.00 93.56 83 LYS A N 1
ATOM 679 C CA . LYS A 1 83 ? 0.762 -4.986 -20.111 1.00 93.56 83 LYS A CA 1
ATOM 680 C C . LYS A 1 83 ? 2.203 -4.869 -19.618 1.00 93.56 83 LYS A C 1
ATOM 682 O O . LYS A 1 83 ? 3.127 -4.987 -20.417 1.00 93.56 83 LYS A O 1
ATOM 687 N N . ALA A 1 84 ? 2.412 -4.772 -18.305 1.00 92.44 84 ALA A N 1
ATOM 688 C CA . ALA A 1 84 ? 3.747 -4.670 -17.717 1.00 92.44 84 ALA A CA 1
ATOM 689 C C . ALA A 1 84 ? 4.646 -5.868 -18.066 1.00 92.44 84 ALA A C 1
ATOM 691 O O . ALA A 1 84 ? 5.838 -5.708 -18.321 1.00 92.44 84 ALA A O 1
ATOM 692 N N . ARG A 1 85 ? 4.096 -7.090 -18.124 1.00 89.31 85 ARG A N 1
ATOM 693 C CA . ARG A 1 85 ? 4.847 -8.280 -18.567 1.00 89.31 85 ARG A CA 1
ATOM 694 C C . ARG A 1 85 ? 5.269 -8.186 -20.032 1.00 89.31 85 ARG A C 1
ATOM 696 O O . ARG A 1 85 ? 6.382 -8.603 -20.352 1.00 89.31 85 ARG A O 1
ATOM 703 N N . THR A 1 86 ? 4.392 -7.683 -20.894 1.00 93.69 86 THR A N 1
ATOM 704 C CA . THR A 1 86 ? 4.653 -7.519 -22.330 1.00 93.69 86 THR A CA 1
ATOM 705 C C . THR A 1 86 ? 5.714 -6.450 -22.564 1.00 93.69 86 THR A C 1
ATOM 707 O O . THR A 1 86 ? 6.737 -6.742 -23.181 1.00 93.69 86 THR A O 1
ATOM 710 N N . ASP A 1 87 ? 5.541 -5.270 -21.968 1.00 90.62 87 ASP A N 1
ATOM 711 C CA . ASP A 1 87 ? 6.485 -4.156 -22.085 1.00 90.62 87 ASP A CA 1
ATOM 712 C C . ASP A 1 87 ? 7.853 -4.530 -21.502 1.00 90.62 87 ASP A C 1
ATOM 714 O O . ASP A 1 87 ? 8.888 -4.245 -22.098 1.00 90.62 87 ASP A O 1
ATOM 718 N N . ARG A 1 88 ? 7.884 -5.277 -20.390 1.00 92.06 88 ARG A N 1
ATOM 719 C CA . ARG A 1 88 ? 9.132 -5.804 -19.826 1.00 92.06 88 ARG A CA 1
ATOM 720 C C . ARG A 1 88 ? 9.866 -6.739 -20.789 1.00 92.06 88 ARG A C 1
ATOM 722 O O . ARG A 1 88 ? 11.084 -6.652 -20.890 1.00 92.06 88 ARG A O 1
ATOM 729 N N . ARG A 1 89 ? 9.156 -7.635 -21.487 1.00 91.81 89 ARG A N 1
ATOM 730 C CA . ARG A 1 89 ? 9.771 -8.526 -22.493 1.00 91.81 89 ARG A CA 1
ATOM 731 C C . ARG A 1 89 ? 10.346 -7.720 -23.657 1.00 91.81 89 ARG A C 1
ATOM 733 O O . ARG A 1 89 ? 11.470 -7.992 -24.070 1.00 91.81 89 ARG A O 1
ATOM 740 N N . ALA A 1 90 ? 9.607 -6.718 -24.137 1.00 91.75 90 ALA A N 1
ATOM 741 C CA . ALA A 1 90 ? 10.082 -5.807 -25.175 1.00 91.75 90 ALA A CA 1
ATOM 742 C C . ALA A 1 90 ? 11.325 -5.027 -24.717 1.00 91.75 90 ALA A C 1
ATOM 744 O O . ALA A 1 90 ? 12.306 -4.962 -25.449 1.00 91.75 90 ALA A O 1
ATOM 745 N N . ALA A 1 91 ? 11.339 -4.521 -23.481 1.00 92.81 91 ALA A N 1
ATOM 746 C CA . ALA A 1 91 ? 12.500 -3.851 -22.901 1.00 92.81 91 ALA A CA 1
ATOM 747 C C . ALA A 1 91 ? 13.711 -4.782 -22.752 1.00 92.81 91 ALA A C 1
ATOM 749 O O . ALA A 1 91 ? 14.822 -4.368 -23.059 1.00 92.81 91 ALA A O 1
ATOM 750 N N . THR A 1 92 ? 13.531 -6.041 -22.337 1.00 90.62 92 THR A N 1
ATOM 751 C CA . THR A 1 92 ? 14.632 -7.021 -22.302 1.00 90.62 92 THR A CA 1
ATOM 752 C C . THR A 1 92 ? 15.248 -7.214 -23.686 1.00 90.62 92 THR A C 1
ATOM 754 O O . THR A 1 92 ? 16.470 -7.202 -23.814 1.00 90.62 92 THR A O 1
ATOM 757 N N . GLN A 1 93 ? 14.419 -7.340 -24.724 1.00 92.31 93 GLN A N 1
ATOM 758 C CA . GLN A 1 93 ? 14.911 -7.424 -26.096 1.00 92.31 93 GLN A CA 1
ATOM 759 C C . GLN A 1 93 ? 15.633 -6.133 -26.514 1.00 92.31 93 GLN A C 1
ATOM 761 O O . GLN A 1 93 ? 16.750 -6.192 -27.019 1.00 92.31 93 GLN A O 1
ATOM 766 N N . ALA A 1 94 ? 15.048 -4.971 -26.213 1.00 94.44 94 ALA A N 1
ATOM 767 C CA . ALA A 1 94 ? 15.631 -3.666 -26.502 1.00 94.44 94 ALA A CA 1
ATOM 768 C C . ALA A 1 94 ? 16.999 -3.455 -25.826 1.00 94.44 94 ALA A C 1
ATOM 770 O O . ALA A 1 94 ? 17.878 -2.836 -26.418 1.00 94.44 94 ALA A O 1
ATOM 771 N N . ILE A 1 95 ? 17.202 -3.988 -24.616 1.00 92.62 95 ILE A N 1
ATOM 772 C CA . ILE A 1 95 ? 18.495 -3.952 -23.916 1.00 92.62 95 ILE A CA 1
ATOM 773 C C . ILE A 1 95 ? 19.549 -4.748 -24.686 1.00 92.62 95 ILE A C 1
ATOM 775 O O . ILE A 1 95 ? 20.635 -4.228 -24.924 1.00 92.62 95 ILE A O 1
ATOM 779 N N . ASN A 1 96 ? 19.224 -5.964 -25.133 1.00 91.75 96 ASN A N 1
ATOM 780 C CA . ASN A 1 96 ? 20.142 -6.776 -25.943 1.00 91.75 96 ASN A CA 1
ATOM 781 C C . ASN A 1 96 ? 20.495 -6.080 -27.268 1.00 91.75 96 ASN A C 1
ATOM 783 O O . ASN A 1 96 ? 21.611 -6.183 -27.772 1.00 91.75 96 ASN A O 1
ATOM 787 N N . ASP A 1 97 ? 19.547 -5.330 -27.823 1.00 94.50 97 ASP A N 1
ATOM 788 C CA . ASP A 1 97 ? 19.724 -4.593 -29.064 1.00 94.50 97 ASP A CA 1
ATOM 789 C C . ASP A 1 97 ? 20.673 -3.385 -28.950 1.00 94.50 97 ASP A C 1
ATOM 791 O O . ASP A 1 97 ? 21.184 -2.923 -29.976 1.00 94.50 97 ASP A O 1
ATOM 795 N N . ILE A 1 98 ? 20.987 -2.908 -27.739 1.00 94.19 98 ILE A N 1
ATOM 796 C CA . ILE A 1 98 ? 21.939 -1.804 -27.519 1.00 94.19 98 ILE A CA 1
ATOM 797 C C . ILE A 1 98 ? 23.329 -2.155 -28.067 1.00 94.19 98 ILE A C 1
ATOM 799 O O . ILE A 1 98 ? 23.973 -1.308 -28.686 1.00 94.19 98 ILE A O 1
ATOM 803 N N . GLU A 1 99 ? 23.773 -3.408 -27.928 1.00 91.00 99 GLU A N 1
ATOM 804 C CA . GLU A 1 99 ? 25.095 -3.860 -28.396 1.00 91.00 99 GLU A CA 1
ATOM 805 C C . GLU A 1 99 ? 25.257 -3.830 -29.924 1.00 91.00 99 GLU A C 1
ATOM 807 O O . GLU A 1 99 ? 26.369 -3.942 -30.456 1.00 91.00 99 GLU A O 1
ATOM 812 N N . THR A 1 100 ? 24.143 -3.711 -30.647 1.00 94.38 100 THR A N 1
ATOM 813 C CA . THR A 1 100 ? 24.124 -3.648 -32.112 1.00 94.38 100 THR A CA 1
ATOM 814 C C . THR A 1 100 ? 24.266 -2.225 -32.645 1.00 94.38 100 THR A C 1
ATOM 816 O O . THR A 1 100 ? 24.554 -2.054 -33.830 1.00 94.38 100 THR A O 1
ATOM 819 N N . LEU A 1 101 ? 24.083 -1.215 -31.786 1.00 96.44 101 LEU A N 1
ATOM 820 C CA . LEU A 1 101 ? 24.179 0.188 -32.167 1.00 96.44 101 LEU A CA 1
ATOM 821 C C . LEU A 1 101 ? 25.618 0.546 -32.528 1.00 96.44 101 LEU A C 1
ATOM 823 O O . LEU A 1 101 ? 26.567 0.159 -31.839 1.00 96.44 101 LEU A O 1
ATOM 827 N N . LYS A 1 102 ? 25.772 1.327 -33.594 1.00 96.88 102 LYS A N 1
ATOM 828 C CA . LYS A 1 102 ? 27.060 1.791 -34.094 1.00 96.88 102 LYS A CA 1
ATOM 829 C C . LYS A 1 102 ? 27.178 3.306 -34.024 1.00 96.88 102 LYS A C 1
ATOM 831 O O . LYS A 1 102 ? 26.247 4.058 -34.315 1.00 96.88 102 LYS A O 1
ATOM 836 N N . THR A 1 103 ? 28.354 3.759 -33.620 1.00 95.50 103 THR A N 1
ATOM 837 C CA . THR A 1 103 ? 28.761 5.160 -33.673 1.00 95.50 103 THR A CA 1
ATOM 838 C C . THR A 1 103 ? 29.058 5.577 -35.115 1.00 95.50 103 THR A C 1
ATOM 840 O O . THR A 1 103 ? 29.258 4.736 -35.990 1.00 95.50 103 THR A O 1
ATOM 843 N N . ARG A 1 104 ? 29.131 6.885 -35.385 1.00 93.62 104 ARG A N 1
ATOM 844 C CA . ARG A 1 104 ? 29.422 7.413 -36.737 1.00 93.62 104 ARG A CA 1
ATOM 845 C C . ARG A 1 104 ? 30.754 6.935 -37.331 1.00 93.62 104 ARG A C 1
ATOM 847 O O . ARG A 1 104 ? 30.904 6.935 -38.545 1.00 93.62 104 ARG A O 1
ATOM 854 N N . ASP A 1 105 ? 31.711 6.542 -36.492 1.00 93.69 105 ASP A N 1
ATOM 855 C CA . ASP A 1 105 ? 32.990 5.936 -36.887 1.00 93.69 105 ASP A CA 1
ATOM 856 C C . ASP A 1 105 ? 32.921 4.400 -37.036 1.00 93.69 105 ASP A C 1
ATOM 858 O O . ASP A 1 105 ? 33.951 3.745 -37.175 1.00 93.69 105 ASP A O 1
ATOM 862 N N . GLY A 1 106 ? 31.719 3.814 -37.012 1.00 91.56 106 GLY A N 1
ATOM 863 C CA . GLY A 1 106 ? 31.460 2.394 -37.267 1.00 91.56 106 GLY A CA 1
ATOM 864 C C . GLY A 1 106 ? 31.752 1.453 -36.095 1.00 91.56 106 GLY A C 1
ATOM 865 O O . GLY A 1 106 ? 31.635 0.235 -36.249 1.00 91.56 106 GLY A O 1
ATOM 866 N N . LYS A 1 107 ? 32.126 1.981 -34.922 1.00 93.44 107 LYS A N 1
ATOM 867 C CA . LYS A 1 107 ? 32.373 1.180 -33.713 1.00 93.44 107 LYS A CA 1
ATOM 868 C C . LYS A 1 107 ? 31.064 0.858 -33.000 1.00 93.44 107 LYS A C 1
ATOM 870 O O . LYS A 1 107 ? 30.093 1.595 -33.109 1.00 93.44 107 LYS A O 1
ATOM 875 N N . LYS A 1 108 ? 31.039 -0.231 -32.230 1.00 93.19 108 LYS A N 1
ATOM 876 C CA . LYS A 1 108 ? 29.895 -0.546 -31.363 1.00 93.19 108 LYS A CA 1
ATOM 877 C C . LYS A 1 108 ? 29.761 0.484 -30.241 1.00 93.19 108 LYS A C 1
ATOM 879 O O . LYS A 1 108 ? 30.769 0.901 -29.664 1.00 93.19 108 LYS A O 1
ATOM 884 N N . LEU A 1 109 ? 28.527 0.845 -29.902 1.00 92.56 109 LEU A N 1
ATOM 885 C CA . LEU A 1 109 ? 28.230 1.646 -28.721 1.00 92.56 109 LEU A CA 1
ATOM 886 C C . LEU A 1 109 ? 28.605 0.855 -27.461 1.00 92.56 109 LEU A C 1
ATOM 888 O O . LEU A 1 109 ? 28.147 -0.266 -27.261 1.00 92.56 109 LEU A O 1
ATOM 892 N N . GLN A 1 110 ? 29.420 1.457 -26.598 1.00 90.12 110 GLN A N 1
ATOM 893 C CA . GLN A 1 110 ? 29.691 0.926 -25.264 1.00 90.12 110 GLN A CA 1
ATOM 894 C C . GLN A 1 110 ? 28.784 1.643 -24.269 1.00 90.12 110 GLN A C 1
ATOM 896 O O . GLN A 1 110 ? 28.994 2.819 -23.968 1.00 90.12 110 GLN A O 1
ATOM 901 N N . LEU A 1 111 ? 27.765 0.938 -23.786 1.00 90.00 111 LEU A N 1
ATOM 902 C CA . LEU A 1 111 ? 26.860 1.423 -22.756 1.00 90.00 111 LEU A CA 1
ATOM 903 C C . LEU A 1 111 ? 26.707 0.338 -21.694 1.00 90.00 111 LEU A C 1
ATOM 905 O O . LEU A 1 111 ? 26.351 -0.790 -22.011 1.00 90.00 111 LEU A O 1
ATOM 909 N N . ASP A 1 112 ? 26.980 0.684 -20.441 1.00 88.25 112 ASP A N 1
ATOM 910 C CA . ASP A 1 112 ? 26.717 -0.219 -19.324 1.00 88.25 112 ASP A CA 1
ATOM 911 C C . ASP A 1 112 ? 25.205 -0.313 -19.092 1.00 88.25 112 ASP A C 1
ATOM 913 O O . ASP A 1 112 ? 24.546 0.696 -18.840 1.00 88.25 112 ASP A O 1
ATOM 917 N N . THR A 1 113 ? 24.646 -1.512 -19.190 1.00 87.06 113 THR A N 1
ATOM 918 C CA . THR A 1 113 ? 23.212 -1.772 -19.005 1.00 87.06 113 THR A CA 1
ATOM 919 C C . THR A 1 113 ? 22.894 -2.368 -17.633 1.00 87.06 113 THR A C 1
ATOM 921 O O . THR A 1 113 ? 21.726 -2.605 -17.324 1.00 87.06 113 THR A O 1
ATOM 924 N N . THR A 1 114 ? 23.912 -2.629 -16.814 1.00 83.25 114 THR A N 1
ATOM 925 C CA . THR A 1 114 ? 23.802 -3.397 -15.569 1.00 83.25 114 THR A CA 1
ATOM 926 C C . THR A 1 114 ? 23.186 -2.552 -14.457 1.00 83.25 114 THR A C 1
ATOM 928 O O . THR A 1 114 ? 23.515 -1.377 -14.312 1.00 83.25 114 THR A O 1
ATOM 931 N N . ASP A 1 115 ? 22.275 -3.135 -13.673 1.00 77.56 115 ASP A N 1
ATOM 932 C CA . ASP A 1 115 ? 21.671 -2.529 -12.473 1.00 77.56 115 ASP A CA 1
ATOM 933 C C . ASP A 1 115 ? 21.040 -1.135 -12.664 1.00 77.56 115 ASP A C 1
ATOM 935 O O . ASP A 1 115 ? 20.896 -0.346 -11.723 1.00 77.56 115 ASP A O 1
ATOM 939 N N . LYS A 1 116 ? 20.616 -0.812 -13.890 1.00 81.38 116 LYS A N 1
ATOM 940 C CA . LYS A 1 116 ? 19.939 0.449 -14.212 1.00 81.38 116 LYS A CA 1
ATOM 941 C C . LYS A 1 116 ? 18.434 0.252 -14.310 1.00 81.38 116 LYS A C 1
ATOM 943 O O . LYS A 1 116 ? 17.939 -0.730 -14.856 1.00 81.38 116 LYS A O 1
ATOM 948 N N . SER A 1 117 ? 17.684 1.240 -13.822 1.00 86.56 117 SER A N 1
ATOM 949 C CA . SER A 1 117 ? 16.251 1.308 -14.101 1.00 86.56 117 SER A CA 1
ATOM 950 C C . SER A 1 117 ? 16.023 1.566 -15.590 1.00 86.56 117 SER A C 1
ATOM 952 O O . SER A 1 117 ? 16.816 2.262 -16.230 1.00 86.56 117 SER A O 1
ATOM 954 N N . TYR A 1 118 ? 14.907 1.074 -16.135 1.00 90.81 118 TYR A N 1
ATOM 955 C CA . TYR A 1 118 ? 14.570 1.305 -17.542 1.00 90.81 118 TYR A CA 1
ATOM 956 C C . TYR A 1 118 ? 14.556 2.793 -17.898 1.00 90.81 118 TYR A C 1
ATOM 958 O O . TYR A 1 118 ? 15.077 3.175 -18.939 1.00 90.81 118 TYR A O 1
ATOM 966 N N . ARG A 1 119 ? 14.061 3.654 -16.998 1.00 93.19 119 ARG A N 1
ATOM 967 C CA . ARG A 1 119 ? 14.028 5.103 -17.230 1.00 93.19 119 ARG A CA 1
ATOM 968 C C . ARG A 1 119 ? 15.420 5.732 -17.286 1.00 93.19 119 ARG A C 1
ATOM 970 O O . ARG A 1 119 ? 15.663 6.591 -18.124 1.00 93.19 119 ARG A O 1
ATOM 977 N N . LYS A 1 120 ? 16.342 5.288 -16.425 1.00 93.75 120 LYS A N 1
ATOM 978 C CA . LYS A 1 120 ? 17.736 5.746 -16.470 1.00 93.75 120 LYS A CA 1
ATOM 979 C C . LYS A 1 120 ? 18.408 5.292 -17.763 1.00 93.75 120 LYS A C 1
ATOM 981 O O . LYS A 1 120 ? 19.061 6.093 -18.420 1.00 93.75 120 LYS A O 1
ATOM 986 N N . LEU A 1 121 ? 18.210 4.032 -18.145 1.00 95.06 121 LEU A N 1
ATOM 987 C CA . LEU A 1 121 ? 18.797 3.494 -19.366 1.00 95.06 121 LEU A CA 1
ATOM 988 C C . LEU A 1 121 ? 18.239 4.178 -20.625 1.00 95.06 121 LEU A C 1
ATOM 990 O O . LEU A 1 121 ? 19.008 4.512 -21.519 1.00 95.06 121 LEU A O 1
ATOM 994 N N . ALA A 1 122 ? 16.933 4.460 -20.669 1.00 96.69 122 ALA A N 1
ATOM 995 C CA . ALA A 1 122 ? 16.299 5.209 -21.754 1.00 96.69 122 ALA A CA 1
ATOM 996 C C . ALA A 1 122 ? 16.937 6.596 -21.942 1.00 96.69 122 ALA A C 1
ATOM 998 O O . ALA A 1 122 ? 17.271 6.988 -23.062 1.00 96.69 122 ALA A O 1
ATOM 999 N N . GLU A 1 123 ? 17.165 7.316 -20.842 1.00 97.25 123 GLU A N 1
ATOM 1000 C CA . GLU A 1 123 ? 17.799 8.635 -20.877 1.00 97.25 123 GLU A CA 1
ATOM 1001 C C . GLU A 1 123 ? 19.266 8.553 -21.337 1.00 97.25 123 GLU A C 1
ATOM 1003 O O . GLU A 1 123 ? 19.729 9.392 -22.107 1.00 97.25 123 GLU A O 1
ATOM 1008 N N . GLU A 1 124 ? 20.007 7.517 -20.943 1.00 96.25 124 GLU A N 1
ATOM 1009 C CA . GLU A 1 124 ? 21.379 7.306 -21.422 1.00 96.25 124 GLU A CA 1
ATOM 1010 C C . GLU A 1 124 ? 21.442 6.959 -22.924 1.00 96.25 124 GLU A C 1
ATOM 1012 O O . GLU A 1 124 ? 22.299 7.484 -23.646 1.00 96.25 124 GLU A O 1
ATOM 1017 N N . VAL A 1 125 ? 20.508 6.146 -23.431 1.00 96.44 125 VAL A N 1
ATOM 1018 C CA . VAL A 1 125 ? 20.367 5.860 -24.873 1.00 96.44 125 VAL A CA 1
ATOM 1019 C C . VAL A 1 125 ? 20.064 7.147 -25.647 1.00 96.44 125 VAL A C 1
ATOM 1021 O O . VAL A 1 125 ? 20.723 7.457 -26.641 1.00 96.44 125 VAL A O 1
ATOM 1024 N N . LYS A 1 126 ? 19.133 7.968 -25.153 1.00 96.75 126 LYS A N 1
ATOM 1025 C CA . LYS A 1 126 ? 18.820 9.282 -25.733 1.00 96.75 126 LYS A CA 1
ATOM 1026 C C . LYS A 1 126 ? 20.046 10.197 -25.772 1.00 96.75 126 LYS A C 1
ATOM 1028 O O . LYS A 1 126 ? 20.350 10.783 -26.811 1.00 96.75 126 LYS A O 1
ATOM 1033 N N . ASN A 1 127 ? 20.789 10.276 -24.670 1.00 96.00 127 ASN A N 1
ATOM 1034 C CA . ASN A 1 127 ? 21.975 11.123 -24.561 1.00 96.00 127 ASN A CA 1
ATOM 1035 C C . ASN A 1 127 ? 23.124 10.671 -25.467 1.00 96.00 127 ASN A C 1
ATOM 1037 O O . ASN A 1 127 ? 23.950 11.492 -25.862 1.00 96.00 127 ASN A O 1
ATOM 1041 N N . THR A 1 128 ? 23.184 9.393 -25.838 1.00 94.81 128 THR A N 1
ATOM 1042 C CA . THR A 1 128 ? 24.209 8.856 -26.746 1.00 94.81 128 THR A CA 1
ATOM 1043 C C . THR A 1 128 ? 23.784 8.850 -28.217 1.00 94.81 128 THR A C 1
ATOM 1045 O O . THR A 1 128 ? 24.656 8.804 -29.084 1.00 94.81 128 THR A O 1
ATOM 1048 N N . SER A 1 129 ? 22.489 9.017 -28.516 1.00 94.00 129 SER A N 1
ATOM 1049 C CA . SER A 1 129 ? 21.917 8.959 -29.873 1.00 94.00 129 SER A CA 1
ATOM 1050 C C . SER A 1 129 ? 22.600 9.893 -30.888 1.00 94.00 129 SER A C 1
ATOM 1052 O O . SER A 1 129 ? 22.881 9.508 -32.023 1.00 94.00 129 SER A O 1
ATOM 1054 N N . HIS A 1 130 ? 23.001 11.103 -30.485 1.00 94.06 130 HIS A N 1
ATOM 1055 C CA . HIS A 1 130 ? 23.679 12.043 -31.391 1.00 94.06 130 HIS A CA 1
ATOM 1056 C C . HIS A 1 130 ? 25.038 11.539 -31.923 1.00 94.06 130 HIS A C 1
ATOM 1058 O O . HIS A 1 130 ? 25.506 12.029 -32.953 1.00 94.06 130 HIS A O 1
ATOM 1064 N N . LYS A 1 131 ? 25.664 10.561 -31.252 1.00 94.50 131 LYS A N 1
ATOM 1065 C CA . LYS A 1 131 ? 26.955 9.953 -31.628 1.00 94.50 131 LYS A CA 1
ATOM 1066 C C . LYS A 1 131 ? 26.807 8.770 -32.589 1.00 94.50 131 LYS A C 1
ATOM 1068 O O . LYS A 1 131 ? 27.815 8.277 -33.096 1.00 94.50 131 LYS A O 1
ATOM 1073 N N . LEU A 1 132 ? 25.578 8.310 -32.810 1.00 96.81 132 LEU A N 1
ATOM 1074 C CA . LEU A 1 132 ? 25.261 7.136 -33.614 1.00 96.81 132 LEU A CA 1
ATOM 1075 C C . LEU A 1 132 ? 25.212 7.457 -35.112 1.00 96.81 132 LEU A C 1
ATOM 1077 O O . LEU A 1 132 ? 25.028 8.616 -35.508 1.00 96.81 132 LEU A O 1
ATOM 1081 N N . ASP A 1 133 ? 25.406 6.426 -35.935 1.00 96.50 133 ASP A N 1
ATOM 1082 C CA . ASP A 1 133 ? 25.078 6.487 -37.360 1.00 96.50 133 ASP A CA 1
ATOM 1083 C C . ASP A 1 133 ? 23.546 6.562 -37.579 1.00 96.50 133 ASP A C 1
ATOM 1085 O O . ASP A 1 133 ? 22.782 6.274 -36.654 1.00 96.50 133 ASP A O 1
ATOM 1089 N N . PRO A 1 134 ? 23.058 6.988 -38.760 1.00 96.19 134 PRO A N 1
ATOM 1090 C CA . PRO A 1 134 ? 21.625 7.217 -38.972 1.00 96.19 134 PRO A CA 1
ATOM 1091 C C . PRO A 1 134 ? 20.732 5.986 -38.740 1.00 96.19 134 PRO A C 1
ATOM 1093 O O . PRO A 1 134 ? 19.624 6.121 -38.222 1.00 96.19 134 PRO A O 1
ATOM 1096 N N . GLU A 1 135 ? 21.204 4.786 -39.089 1.00 95.00 135 GLU A N 1
ATOM 1097 C CA . GLU A 1 135 ? 20.464 3.535 -38.869 1.00 95.00 135 GLU A CA 1
ATOM 1098 C C . GLU A 1 135 ? 20.338 3.239 -37.366 1.00 95.00 135 GLU A C 1
ATOM 1100 O O . GLU A 1 135 ? 19.250 2.979 -36.844 1.00 95.00 135 GLU A O 1
ATOM 1105 N N . SER A 1 136 ? 21.446 3.377 -36.642 1.00 96.81 136 SER A N 1
ATOM 1106 C CA . SER A 1 136 ? 21.516 3.187 -35.197 1.00 96.81 136 SER A CA 1
ATOM 1107 C C . SER A 1 136 ? 20.750 4.269 -34.435 1.00 96.81 136 SER A C 1
ATOM 1109 O O . SER A 1 136 ? 20.219 3.986 -33.366 1.00 96.81 136 SER A O 1
ATOM 1111 N N . GLN A 1 137 ? 20.622 5.488 -34.969 1.00 97.06 137 GLN A N 1
ATOM 1112 C CA . GLN A 1 137 ? 19.769 6.530 -34.386 1.00 97.06 137 GLN A CA 1
ATOM 1113 C C . GLN A 1 137 ? 18.294 6.121 -34.375 1.00 97.06 137 GLN A C 1
ATOM 1115 O O . GLN A 1 137 ? 17.636 6.234 -33.339 1.00 97.06 137 GLN A O 1
ATOM 1120 N N . ALA A 1 138 ? 17.784 5.602 -35.494 1.00 96.06 138 ALA A N 1
ATOM 1121 C CA . ALA A 1 138 ? 16.407 5.117 -35.571 1.00 96.06 138 ALA A CA 1
ATOM 1122 C C . ALA A 1 138 ? 16.172 3.936 -34.612 1.00 96.06 138 ALA A C 1
ATOM 1124 O O . ALA A 1 138 ? 15.156 3.886 -33.916 1.00 96.06 138 ALA A O 1
ATOM 1125 N N . LYS A 1 139 ? 17.137 3.014 -34.515 1.00 97.12 139 LYS A N 1
ATOM 1126 C CA . LYS A 1 139 ? 17.064 1.881 -33.584 1.00 97.12 139 LYS A CA 1
ATOM 1127 C C . LYS A 1 139 ? 17.149 2.319 -32.115 1.00 97.12 139 LYS A C 1
ATOM 1129 O O . LYS A 1 139 ? 16.404 1.810 -31.282 1.00 97.12 139 LYS A O 1
ATOM 1134 N N . ALA A 1 140 ? 17.993 3.298 -31.790 1.00 97.44 140 ALA A N 1
ATOM 1135 C CA . ALA A 1 140 ? 18.097 3.867 -30.445 1.00 97.44 140 ALA A CA 1
ATOM 1136 C C . ALA A 1 140 ? 16.781 4.515 -29.985 1.00 97.44 140 ALA A C 1
ATOM 1138 O O . ALA A 1 140 ? 16.408 4.378 -28.821 1.00 97.44 140 ALA A O 1
ATOM 1139 N N . GLU A 1 141 ? 16.046 5.157 -30.896 1.00 97.50 141 GLU A N 1
ATOM 1140 C CA . GLU A 1 141 ? 14.714 5.699 -30.613 1.00 97.50 141 GLU A CA 1
ATOM 1141 C C . GLU A 1 141 ? 13.711 4.591 -30.243 1.00 97.50 141 GLU A C 1
ATOM 1143 O O . GLU A 1 141 ? 12.995 4.700 -29.247 1.00 97.50 141 GLU A O 1
ATOM 1148 N N . GLN A 1 142 ? 13.698 3.482 -30.990 1.00 97.75 142 GLN A N 1
ATOM 1149 C CA . GLN A 1 142 ? 12.845 2.323 -30.689 1.00 97.75 142 GLN A CA 1
ATOM 1150 C C . GLN A 1 142 ? 13.198 1.673 -29.342 1.00 97.75 142 GLN A C 1
ATOM 1152 O O . GLN A 1 142 ? 12.304 1.308 -28.569 1.00 97.75 142 GLN A O 1
ATOM 1157 N N . ILE A 1 143 ? 14.496 1.562 -29.042 1.00 98.12 143 ILE A N 1
ATOM 1158 C CA . ILE A 1 143 ? 14.993 1.063 -27.755 1.00 98.12 143 ILE A CA 1
ATOM 1159 C C . ILE A 1 143 ? 14.513 1.973 -26.623 1.00 98.12 143 ILE A C 1
ATOM 1161 O O . ILE A 1 143 ? 13.946 1.477 -25.647 1.00 98.12 143 ILE A O 1
ATOM 1165 N N . ARG A 1 144 ? 14.673 3.297 -26.767 1.00 97.94 144 ARG A N 1
ATOM 1166 C CA . ARG A 1 144 ? 14.218 4.275 -25.768 1.00 97.94 144 ARG A CA 1
ATOM 1167 C C . ARG A 1 144 ? 12.729 4.114 -25.479 1.00 97.94 144 ARG A C 1
ATOM 1169 O O . ARG A 1 144 ? 12.360 3.953 -24.320 1.00 97.94 144 ARG A O 1
ATOM 1176 N N . ASN A 1 145 ? 11.900 4.082 -26.519 1.00 98.31 145 ASN A N 1
ATOM 1177 C CA . ASN A 1 145 ? 10.448 3.976 -26.371 1.00 98.31 145 ASN A CA 1
ATOM 1178 C C . ASN A 1 145 ? 10.037 2.677 -25.651 1.00 98.31 145 ASN A C 1
ATOM 1180 O O . ASN A 1 145 ? 9.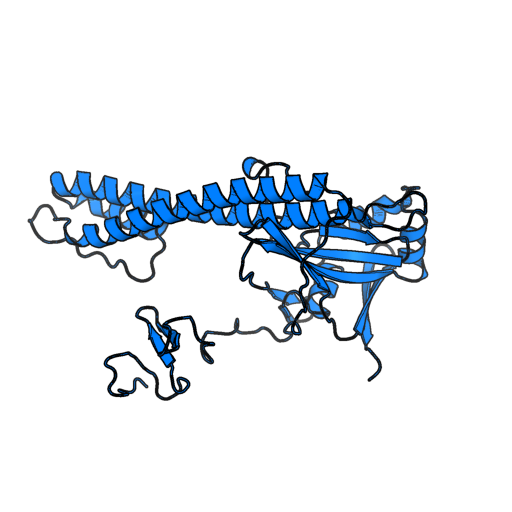141 2.693 -24.811 1.00 98.31 145 ASN A O 1
ATOM 1184 N N . SER A 1 146 ? 10.721 1.561 -25.926 1.00 98.12 146 SER A N 1
ATOM 1185 C CA . SER A 1 146 ? 10.465 0.277 -25.251 1.00 98.12 146 SER A CA 1
ATOM 1186 C C . SER A 1 146 ? 10.834 0.317 -23.763 1.00 98.12 146 SER A C 1
ATOM 1188 O O . SER A 1 146 ? 10.106 -0.209 -22.920 1.00 98.12 146 SER A O 1
ATOM 1190 N N . LEU A 1 147 ? 11.952 0.966 -23.422 1.00 97.69 147 LEU A N 1
ATOM 1191 C CA . LEU A 1 147 ? 12.390 1.161 -22.038 1.00 97.69 147 LEU A CA 1
ATOM 1192 C C . LEU A 1 147 ? 11.443 2.096 -21.265 1.00 97.69 147 LEU A C 1
ATOM 1194 O O . LEU A 1 147 ? 11.085 1.804 -20.123 1.00 97.69 147 LEU A O 1
ATOM 1198 N N . GLU A 1 148 ? 11.008 3.196 -21.880 1.00 98.00 148 GLU A N 1
ATOM 1199 C CA . GLU A 1 148 ? 10.034 4.126 -21.293 1.00 98.00 148 GLU A CA 1
ATOM 1200 C C . GLU A 1 148 ? 8.691 3.430 -21.046 1.00 98.00 148 GLU A C 1
ATOM 1202 O O . GLU A 1 148 ? 8.187 3.471 -19.924 1.00 98.00 148 GLU A O 1
ATOM 1207 N N . ALA A 1 149 ? 8.180 2.676 -22.025 1.00 97.94 149 ALA A N 1
ATOM 1208 C CA . ALA A 1 149 ? 6.951 1.899 -21.875 1.00 97.94 149 ALA A CA 1
ATOM 1209 C C . ALA A 1 149 ? 7.030 0.880 -20.724 1.00 97.94 149 ALA A C 1
ATOM 1211 O O . ALA A 1 149 ? 6.076 0.729 -19.954 1.00 97.94 149 ALA A O 1
ATOM 1212 N N . ALA A 1 150 ? 8.170 0.204 -20.556 1.00 94.50 150 ALA A N 1
ATOM 1213 C CA . ALA A 1 150 ? 8.379 -0.724 -19.445 1.00 94.50 150 ALA A CA 1
ATOM 1214 C C . ALA A 1 150 ? 8.477 -0.017 -18.084 1.00 94.50 150 ALA A C 1
ATOM 1216 O O . ALA A 1 150 ? 7.991 -0.545 -17.084 1.00 94.50 150 ALA A O 1
ATOM 1217 N N . ALA A 1 151 ? 9.082 1.173 -18.023 1.00 91.62 151 ALA A N 1
ATOM 1218 C CA . ALA A 1 151 ? 9.114 1.977 -16.802 1.00 91.62 151 ALA A CA 1
ATOM 1219 C C . ALA A 1 151 ? 7.706 2.446 -16.401 1.00 91.62 151 ALA A C 1
ATOM 1221 O O . ALA A 1 151 ? 7.317 2.319 -15.237 1.00 91.62 151 ALA A O 1
ATOM 1222 N N . ASP A 1 152 ? 6.948 2.956 -17.369 1.00 95.75 152 ASP A N 1
ATOM 1223 C CA . ASP A 1 152 ? 5.619 3.517 -17.145 1.00 95.75 152 ASP A CA 1
ATOM 1224 C C . ASP A 1 152 ? 4.622 2.418 -16.751 1.00 95.75 152 ASP A C 1
ATOM 1226 O O . ASP A 1 152 ? 3.921 2.555 -15.750 1.00 95.75 152 ASP A O 1
ATOM 1230 N N . SER A 1 153 ? 4.625 1.276 -17.449 1.00 93.12 153 SER A N 1
ATOM 1231 C CA . SER A 1 153 ? 3.768 0.129 -17.104 1.00 93.12 153 SER A CA 1
ATOM 1232 C C . SER A 1 153 ? 4.126 -0.524 -15.767 1.00 93.12 153 SER A C 1
ATOM 1234 O O . SER A 1 153 ? 3.235 -0.994 -15.062 1.00 93.12 153 SER A O 1
ATOM 1236 N N . ALA A 1 154 ? 5.402 -0.541 -15.365 1.00 88.38 154 ALA A N 1
ATOM 1237 C CA . ALA A 1 154 ? 5.791 -1.010 -14.035 1.00 88.38 154 ALA A CA 1
ATOM 1238 C C . ALA A 1 154 ? 5.291 -0.071 -12.924 1.00 88.38 154 ALA A C 1
ATOM 1240 O O . ALA A 1 154 ? 4.845 -0.536 -11.872 1.00 88.38 154 ALA A O 1
ATOM 1241 N N . SER A 1 155 ? 5.351 1.244 -13.156 1.00 89.12 155 SER A N 1
ATOM 1242 C CA . SER A 1 155 ? 4.803 2.243 -12.234 1.00 89.12 155 SER A CA 1
ATOM 1243 C C . SER A 1 155 ? 3.281 2.126 -12.121 1.00 89.12 155 SER A C 1
ATOM 1245 O O . SER A 1 155 ? 2.748 2.151 -11.011 1.00 89.12 155 SER A O 1
ATOM 1247 N N . ASP A 1 156 ? 2.599 1.949 -13.252 1.00 93.81 156 ASP A N 1
ATOM 1248 C CA . ASP A 1 156 ? 1.152 1.748 -13.314 1.00 93.81 156 ASP A CA 1
ATOM 1249 C C . ASP A 1 156 ? 0.717 0.464 -12.596 1.00 93.81 156 ASP A C 1
ATOM 1251 O O . ASP A 1 156 ? -0.123 0.507 -11.701 1.00 93.81 156 ASP A O 1
ATOM 1255 N N . LEU A 1 157 ? 1.384 -0.666 -12.859 1.00 92.69 157 LEU A N 1
ATOM 1256 C CA . LEU A 1 157 ? 1.110 -1.926 -12.165 1.00 92.69 157 LEU A CA 1
ATOM 1257 C C . LEU A 1 157 ? 1.223 -1.783 -10.640 1.00 92.69 157 LEU A C 1
ATOM 1259 O O . LEU A 1 157 ? 0.407 -2.342 -9.906 1.00 92.69 157 LEU A O 1
ATOM 1263 N N . ARG A 1 158 ? 2.220 -1.038 -10.147 1.00 89.88 158 ARG A N 1
ATOM 1264 C CA . ARG A 1 158 ? 2.356 -0.758 -8.711 1.00 89.88 158 ARG A CA 1
ATOM 1265 C C . ARG A 1 158 ? 1.169 0.056 -8.192 1.00 89.88 158 ARG A C 1
ATOM 1267 O O . ARG A 1 158 ? 0.604 -0.316 -7.170 1.00 89.88 158 ARG A O 1
ATOM 1274 N N . LYS A 1 159 ? 0.771 1.116 -8.904 1.00 92.81 159 LYS A N 1
ATOM 1275 C CA . LYS A 1 159 ? -0.390 1.951 -8.553 1.00 92.81 159 LYS A CA 1
ATOM 1276 C C . LYS A 1 159 ? -1.676 1.121 -8.483 1.00 92.81 159 LYS A C 1
ATOM 1278 O O . LYS A 1 159 ? -2.406 1.217 -7.503 1.00 92.81 159 LYS A O 1
ATOM 1283 N N . VAL A 1 160 ? -1.929 0.283 -9.489 1.00 94.75 160 VAL A N 1
ATOM 1284 C CA . VAL A 1 160 ? -3.114 -0.587 -9.545 1.00 94.75 160 VAL A CA 1
ATOM 1285 C C . VAL A 1 160 ? -3.077 -1.647 -8.439 1.00 94.75 160 VAL A C 1
ATOM 1287 O O . VAL A 1 160 ? -4.101 -1.927 -7.827 1.00 94.75 160 VAL A O 1
ATOM 1290 N N . SER A 1 161 ? -1.901 -2.196 -8.123 1.00 93.00 161 SER A N 1
ATOM 1291 C CA . SER A 1 161 ? -1.730 -3.145 -7.015 1.00 93.00 161 SER A CA 1
ATOM 1292 C C . SER A 1 161 ? -2.004 -2.508 -5.648 1.00 93.00 161 SER A C 1
ATOM 1294 O O . SER A 1 161 ? -2.637 -3.137 -4.805 1.00 93.00 161 SER A O 1
ATOM 1296 N N . GLU A 1 162 ? -1.517 -1.286 -5.408 1.00 93.00 162 GLU A N 1
ATOM 1297 C CA . GLU A 1 162 ? -1.805 -0.517 -4.185 1.00 93.00 162 GLU A CA 1
ATOM 1298 C C . GLU A 1 162 ? -3.317 -0.240 -4.084 1.00 93.00 162 GLU A C 1
ATOM 1300 O O . GLU A 1 162 ? -3.946 -0.595 -3.088 1.00 93.00 162 GLU A O 1
ATOM 1305 N N . TRP A 1 163 ? -3.922 0.261 -5.167 1.00 96.19 163 TRP A N 1
ATOM 1306 C CA . TRP A 1 163 ? -5.364 0.512 -5.261 1.00 96.19 163 TRP A CA 1
ATOM 1307 C C . TRP A 1 163 ? -6.220 -0.734 -4.993 1.00 96.19 163 TRP A C 1
ATOM 1309 O O . TRP A 1 163 ? -7.183 -0.659 -4.232 1.00 96.19 163 TRP A O 1
ATOM 1319 N N . ALA A 1 164 ? -5.870 -1.886 -5.574 1.00 96.06 164 ALA A N 1
ATOM 1320 C CA . ALA A 1 164 ? -6.607 -3.134 -5.375 1.00 96.06 164 ALA A CA 1
ATOM 1321 C C . ALA A 1 164 ? -6.559 -3.600 -3.909 1.00 96.06 164 ALA A C 1
ATOM 1323 O O . ALA A 1 164 ? -7.558 -4.091 -3.380 1.00 96.06 164 ALA A O 1
ATOM 1324 N N . GLY A 1 165 ? -5.420 -3.403 -3.234 1.00 95.94 165 GLY A N 1
ATOM 1325 C CA . GLY A 1 165 ? -5.302 -3.623 -1.794 1.00 95.94 165 GLY A CA 1
ATOM 1326 C C . GLY A 1 165 ? -6.259 -2.731 -1.004 1.00 95.94 165 GLY A C 1
ATOM 1327 O O . GLY A 1 165 ? -7.025 -3.230 -0.178 1.00 95.94 165 GLY A O 1
ATOM 1328 N N . ASP A 1 166 ? -6.261 -1.424 -1.281 1.00 96.56 166 ASP A N 1
ATOM 1329 C CA . ASP A 1 166 ? -7.119 -0.467 -0.572 1.00 96.56 166 ASP A CA 1
ATOM 1330 C C . ASP A 1 166 ? -8.612 -0.732 -0.795 1.00 96.56 166 ASP A C 1
ATOM 1332 O O . ASP A 1 166 ? -9.416 -0.676 0.141 1.00 96.56 166 ASP A O 1
ATOM 1336 N N . ARG A 1 167 ? -8.984 -1.091 -2.027 1.00 96.88 167 ARG A N 1
ATOM 1337 C CA . ARG A 1 167 ? -10.334 -1.537 -2.391 1.00 96.88 167 ARG A CA 1
ATOM 1338 C C . ARG A 1 167 ? -10.755 -2.780 -1.619 1.00 96.88 167 ARG A C 1
ATOM 1340 O O . ARG A 1 167 ? -11.862 -2.798 -1.085 1.00 96.88 167 ARG A O 1
ATOM 1347 N N . ALA A 1 168 ? -9.880 -3.776 -1.485 1.00 96.81 168 ALA A N 1
ATOM 1348 C CA . ALA A 1 168 ? -10.169 -4.967 -0.690 1.00 96.81 168 ALA A CA 1
ATOM 1349 C C . ALA A 1 168 ? -10.391 -4.636 0.794 1.00 96.81 168 ALA A C 1
ATOM 1351 O O . ALA A 1 168 ? -11.364 -5.110 1.381 1.00 96.81 168 ALA A O 1
ATOM 1352 N N . GLY A 1 169 ? -9.561 -3.774 1.393 1.00 96.31 169 GLY A N 1
ATOM 1353 C CA . GLY A 1 169 ? -9.764 -3.298 2.769 1.00 96.31 169 GLY A CA 1
ATOM 1354 C C . GLY A 1 169 ? -11.074 -2.522 2.947 1.00 96.31 169 GLY A C 1
ATOM 1355 O O . GLY A 1 169 ? -11.788 -2.683 3.945 1.00 96.31 169 GLY A O 1
ATOM 1356 N N . HIS A 1 170 ? -11.442 -1.711 1.954 1.00 96.31 170 HIS A N 1
ATOM 1357 C CA . HIS A 1 170 ? -12.720 -1.007 1.933 1.00 96.31 170 HIS A CA 1
ATOM 1358 C C . HIS A 1 170 ? -13.906 -1.971 1.848 1.00 96.31 170 HIS A C 1
ATOM 1360 O O . HIS A 1 170 ? -14.812 -1.890 2.677 1.00 96.31 170 HIS A O 1
ATOM 1366 N N . HIS A 1 171 ? -13.881 -2.918 0.909 1.00 96.75 171 HIS A N 1
ATOM 1367 C CA . HIS A 1 171 ? -14.914 -3.941 0.780 1.00 96.75 171 HIS A CA 1
ATOM 1368 C C . HIS A 1 171 ? -15.042 -4.787 2.045 1.00 96.75 171 HIS A C 1
ATOM 1370 O O . HIS A 1 171 ? -16.159 -5.001 2.492 1.00 96.75 171 HIS A O 1
ATOM 1376 N N . LEU A 1 172 ? -13.936 -5.196 2.674 1.00 96.25 172 LEU A N 1
ATOM 1377 C CA . LEU A 1 172 ? -13.971 -5.921 3.949 1.00 96.25 172 LEU A CA 1
ATOM 1378 C C . LEU A 1 172 ? -14.667 -5.106 5.049 1.00 96.25 172 LEU A C 1
ATOM 1380 O O . LEU A 1 172 ? -15.434 -5.643 5.843 1.00 96.25 172 LEU A O 1
ATOM 1384 N N . THR A 1 173 ? -14.422 -3.793 5.093 1.00 95.56 173 THR A N 1
ATOM 1385 C CA . THR A 1 173 ? -15.118 -2.903 6.035 1.00 95.56 173 THR A CA 1
ATOM 1386 C C . THR A 1 173 ? -16.629 -2.914 5.782 1.00 95.56 173 THR A C 1
ATOM 1388 O O . THR A 1 173 ? -17.398 -2.987 6.735 1.00 95.56 173 THR A O 1
ATOM 1391 N N . LEU A 1 174 ? -17.049 -2.851 4.513 1.00 94.88 174 LEU A N 1
ATOM 1392 C CA . LEU A 1 174 ? -18.462 -2.871 4.124 1.00 94.88 174 LEU A CA 1
ATOM 1393 C C . LEU A 1 174 ? -19.123 -4.239 4.335 1.00 94.88 174 LEU A C 1
ATOM 1395 O O . LEU A 1 174 ? -20.305 -4.296 4.658 1.00 94.88 174 LEU A O 1
ATOM 1399 N N . ASP A 1 175 ? -18.382 -5.331 4.163 1.00 95.19 175 ASP A N 1
ATOM 1400 C CA . ASP A 1 175 ? -18.881 -6.694 4.379 1.00 95.19 175 ASP A CA 1
ATOM 1401 C C . ASP A 1 175 ? -19.206 -6.946 5.852 1.00 95.19 175 ASP A C 1
ATOM 1403 O O . ASP A 1 175 ? -20.149 -7.659 6.181 1.00 95.19 175 ASP A O 1
ATOM 1407 N N . HIS A 1 176 ? -18.461 -6.286 6.737 1.00 92.12 176 HIS A N 1
ATOM 1408 C CA . HIS A 1 176 ? -18.715 -6.265 8.169 1.00 92.12 176 HIS A CA 1
ATOM 1409 C C . HIS A 1 176 ? -19.571 -5.074 8.617 1.00 92.12 176 HIS A C 1
ATOM 1411 O O . HIS A 1 176 ? -19.580 -4.779 9.810 1.00 92.12 176 HIS A O 1
ATOM 1417 N N . ALA A 1 177 ? -20.264 -4.363 7.718 1.00 86.38 177 ALA A N 1
ATOM 1418 C CA . ALA A 1 177 ? -21.092 -3.218 8.098 1.00 86.38 177 ALA A CA 1
ATOM 1419 C C . ALA A 1 177 ? -22.149 -3.603 9.156 1.00 86.38 177 ALA A C 1
ATOM 1421 O O . ALA A 1 177 ? -22.610 -4.748 9.178 1.00 86.38 177 ALA A O 1
ATOM 1422 N N . PRO A 1 178 ? -22.551 -2.676 10.048 1.00 81.12 178 PRO A N 1
ATOM 1423 C CA . PRO A 1 178 ? -23.428 -3.011 11.158 1.00 81.12 178 PRO A CA 1
ATOM 1424 C C . PRO A 1 178 ? -24.780 -3.512 10.657 1.00 81.12 178 PRO A C 1
ATOM 1426 O O . PRO A 1 178 ? -25.459 -2.839 9.881 1.00 81.12 178 PRO A O 1
ATOM 1429 N N . GLY A 1 179 ? -25.181 -4.691 11.132 1.00 71.75 179 GLY A N 1
ATOM 1430 C CA . GLY A 1 179 ? -26.532 -5.201 10.926 1.00 71.75 179 GLY A CA 1
ATOM 1431 C C . GLY A 1 179 ? -27.559 -4.475 11.803 1.00 71.75 179 GLY A C 1
ATOM 1432 O O . GLY A 1 179 ? -27.251 -3.517 12.512 1.00 71.75 179 GLY A O 1
ATOM 1433 N N . ALA A 1 180 ? -28.794 -4.982 11.833 1.00 61.94 180 ALA A N 1
ATOM 1434 C CA . ALA A 1 180 ? -29.877 -4.410 12.647 1.00 61.94 180 ALA A CA 1
ATOM 1435 C C . ALA A 1 180 ? -29.576 -4.365 14.164 1.00 61.94 180 ALA A C 1
ATOM 1437 O O . ALA A 1 180 ? -30.209 -3.610 14.894 1.00 61.94 180 ALA A O 1
ATOM 1438 N N . ASN A 1 181 ? -28.609 -5.155 14.643 1.00 62.38 181 ASN A N 1
ATOM 1439 C CA . ASN A 1 181 ? -28.147 -5.166 16.033 1.00 62.38 181 ASN A CA 1
ATOM 1440 C C . ASN A 1 181 ? -27.024 -4.146 16.324 1.00 62.38 181 ASN A C 1
ATOM 1442 O O . ASN A 1 181 ? -26.513 -4.125 17.440 1.00 62.38 181 ASN A O 1
ATOM 1446 N N . GLY A 1 182 ? -26.607 -3.340 15.339 1.00 64.12 182 GLY A N 1
ATOM 1447 C CA . GLY A 1 182 ? -25.558 -2.325 15.488 1.00 64.12 182 GLY A CA 1
ATOM 1448 C C . GLY A 1 182 ? -24.137 -2.880 15.655 1.00 64.12 182 GLY A C 1
ATOM 1449 O O . GLY A 1 182 ? -23.193 -2.100 15.771 1.00 64.12 182 GLY A O 1
ATOM 1450 N N . MET A 1 183 ? -23.967 -4.207 15.635 1.00 68.94 183 MET A N 1
ATOM 1451 C CA . MET A 1 183 ? -22.669 -4.873 15.712 1.00 68.94 183 MET A CA 1
ATOM 1452 C C . MET A 1 183 ? -22.057 -4.926 14.312 1.00 68.94 183 MET A C 1
ATOM 1454 O O . MET A 1 183 ? -22.620 -5.551 13.415 1.00 68.94 183 MET A O 1
ATOM 1458 N N . GLY A 1 184 ? -20.925 -4.252 14.119 1.00 86.25 184 GLY A N 1
ATOM 1459 C CA . GLY A 1 184 ? -20.196 -4.240 12.853 1.00 86.25 184 GLY A CA 1
ATOM 1460 C C . GLY A 1 184 ? -19.200 -3.091 12.752 1.00 86.25 184 GLY A C 1
ATOM 1461 O O . GLY A 1 184 ? -18.963 -2.358 13.719 1.00 86.25 184 GLY A O 1
ATOM 1462 N N . ARG A 1 185 ? -18.610 -2.955 11.567 1.00 93.06 185 ARG A N 1
ATOM 1463 C CA . ARG A 1 185 ? -17.582 -1.979 11.244 1.00 93.06 185 ARG A CA 1
ATOM 1464 C C . ARG A 1 185 ? -18.167 -0.729 10.613 1.00 93.06 185 ARG A C 1
ATOM 1466 O O . ARG A 1 185 ? -18.919 -0.813 9.650 1.00 93.06 185 ARG A O 1
ATOM 1473 N N . LYS A 1 186 ? -17.760 0.437 11.101 1.00 92.50 186 LYS A N 1
ATOM 1474 C CA . LYS A 1 186 ? -18.101 1.731 10.498 1.00 92.50 186 LYS A CA 1
ATOM 1475 C C . LYS A 1 186 ? -16.845 2.409 9.990 1.00 92.50 186 LYS A C 1
ATOM 1477 O O . LYS A 1 186 ? -15.824 2.435 10.675 1.00 92.50 186 LYS A O 1
ATOM 1482 N N . HIS A 1 187 ? -16.907 2.935 8.775 1.00 92.06 187 HIS A N 1
ATOM 1483 C CA . HIS A 1 187 ? -15.776 3.612 8.155 1.00 92.06 187 HIS A CA 1
ATOM 1484 C C . HIS A 1 187 ? -15.390 4.892 8.914 1.00 92.06 187 HIS A C 1
ATOM 1486 O O . HIS A 1 187 ? -16.265 5.632 9.345 1.00 92.06 187 HIS A O 1
ATOM 1492 N N . LEU A 1 188 ? -14.084 5.160 9.032 1.00 94.50 188 LEU A N 1
ATOM 1493 C CA . LEU A 1 188 ? -13.558 6.428 9.545 1.00 94.50 188 LEU A CA 1
ATOM 1494 C C . LEU A 1 188 ? -12.635 7.138 8.550 1.00 94.50 188 LEU A C 1
ATOM 1496 O O . LEU A 1 188 ? -12.803 8.323 8.290 1.00 94.50 188 LEU A O 1
ATOM 1500 N N . LEU A 1 189 ? -11.625 6.435 8.028 1.00 94.38 189 LEU A N 1
ATOM 1501 C CA . LEU A 1 189 ? -10.601 7.012 7.152 1.00 94.38 189 LEU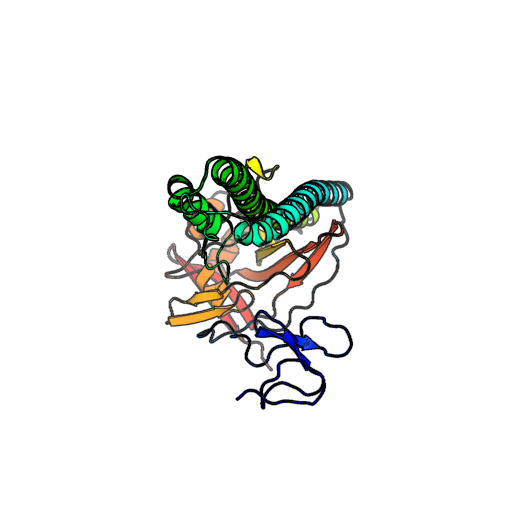 A CA 1
ATOM 1502 C C . LEU A 1 189 ? -10.084 5.999 6.136 1.00 94.38 189 LEU A C 1
ATOM 1504 O O . LEU A 1 189 ? -10.156 4.788 6.357 1.00 94.38 189 LEU A O 1
ATOM 1508 N N . GLY A 1 190 ? -9.541 6.512 5.029 1.00 93.00 190 GLY A N 1
ATOM 1509 C CA . GLY A 1 190 ? -8.927 5.691 3.985 1.00 93.00 190 GLY A CA 1
ATOM 1510 C C . GLY A 1 190 ? -9.945 5.102 3.016 1.00 93.00 190 GLY A C 1
ATOM 1511 O O . GLY A 1 190 ? -9.997 3.891 2.815 1.00 93.00 190 GLY A O 1
ATOM 1512 N N . GLU A 1 191 ? -10.850 5.929 2.493 1.00 93.31 191 GLU A N 1
ATOM 1513 C CA . GLU A 1 191 ? -11.716 5.524 1.386 1.00 93.31 191 GLU A CA 1
ATOM 1514 C C . GLU A 1 191 ? -10.926 5.550 0.067 1.00 93.31 191 GLU A C 1
ATOM 1516 O O . GLU A 1 191 ? -10.363 6.594 -0.278 1.00 93.31 191 GLU A O 1
ATOM 1521 N N . PRO A 1 192 ? -10.823 4.413 -0.645 1.00 94.62 192 PRO A N 1
ATOM 1522 C CA . PRO A 1 192 ? -10.154 4.365 -1.934 1.00 94.62 192 PRO A CA 1
ATOM 1523 C C . PRO A 1 192 ? -11.024 4.989 -3.024 1.00 94.62 192 PRO A C 1
ATOM 1525 O O . PRO A 1 192 ? -12.247 5.026 -2.925 1.00 94.62 192 PRO A O 1
ATOM 1528 N N . ALA A 1 193 ? -10.389 5.409 -4.116 1.00 94.81 193 ALA A N 1
ATOM 1529 C CA . ALA A 1 193 ? -11.114 5.740 -5.337 1.00 94.81 193 ALA A CA 1
ATOM 1530 C C . ALA A 1 193 ? -11.744 4.483 -5.962 1.00 94.81 193 ALA A C 1
ATOM 1532 O O . ALA A 1 193 ? -11.188 3.389 -5.863 1.00 94.81 193 ALA A O 1
ATOM 1533 N N . ASP A 1 194 ? -12.847 4.654 -6.691 1.00 93.75 194 ASP A N 1
ATOM 1534 C CA . ASP A 1 194 ? -13.518 3.555 -7.402 1.00 93.75 194 ASP A CA 1
ATOM 1535 C C . ASP A 1 194 ? -12.704 2.988 -8.570 1.00 93.75 194 ASP A C 1
ATOM 1537 O O . ASP A 1 194 ? -12.955 1.871 -9.010 1.00 93.75 194 ASP A O 1
ATOM 1541 N N . THR A 1 195 ? -11.732 3.746 -9.082 1.00 94.19 195 THR A N 1
ATOM 1542 C CA . THR A 1 195 ? -10.871 3.333 -10.195 1.00 94.19 195 THR A CA 1
ATOM 1543 C C . THR A 1 195 ? -9.404 3.646 -9.904 1.00 94.19 195 THR A C 1
ATOM 1545 O O . THR A 1 195 ? -9.116 4.589 -9.152 1.00 94.19 195 THR A O 1
ATOM 1548 N N . PRO A 1 196 ? -8.456 2.923 -10.532 1.00 93.69 196 PRO A N 1
ATOM 1549 C CA . PRO A 1 196 ? -7.036 3.205 -10.360 1.00 93.69 196 PRO A CA 1
ATOM 1550 C C . PRO A 1 196 ? -6.647 4.623 -10.780 1.00 93.69 196 PRO A C 1
ATOM 1552 O O . PRO A 1 196 ? -5.750 5.205 -10.180 1.00 93.69 196 PRO A O 1
ATOM 1555 N N . ASP A 1 197 ? -7.304 5.219 -11.777 1.00 90.94 197 ASP A N 1
ATOM 1556 C CA . ASP A 1 197 ? -6.967 6.564 -12.261 1.00 90.94 197 ASP A CA 1
ATOM 1557 C C . ASP A 1 197 ? -7.161 7.630 -11.185 1.00 90.94 197 ASP A C 1
ATOM 1559 O O . ASP A 1 197 ? -6.275 8.466 -10.984 1.00 90.94 197 ASP A O 1
ATOM 1563 N N . GLY A 1 198 ? -8.258 7.530 -10.430 1.00 90.00 198 GLY A N 1
ATOM 1564 C CA . GLY A 1 198 ? -8.539 8.387 -9.280 1.00 90.00 198 GLY A CA 1
ATOM 1565 C C . GLY A 1 198 ? -7.754 8.024 -8.016 1.00 90.00 198 GLY A C 1
ATOM 1566 O O . GLY A 1 198 ? -7.770 8.798 -7.056 1.00 90.00 198 GLY A O 1
ATOM 1567 N N . ALA A 1 199 ? -7.073 6.873 -7.992 1.00 89.81 199 ALA A N 1
ATOM 1568 C CA . ALA A 1 199 ? -6.370 6.399 -6.810 1.00 89.81 199 ALA A CA 1
ATOM 1569 C C . ALA A 1 199 ? -5.197 7.318 -6.457 1.00 89.81 199 ALA A C 1
ATOM 1571 O O . ALA A 1 199 ? -4.322 7.616 -7.279 1.00 89.81 199 ALA A O 1
ATOM 1572 N N . LYS A 1 200 ? -5.172 7.738 -5.193 1.00 84.00 200 LYS A N 1
ATOM 1573 C CA . LYS A 1 200 ? -4.076 8.495 -4.596 1.00 84.00 200 LYS A CA 1
ATOM 1574 C C . LYS A 1 200 ? -3.431 7.603 -3.544 1.00 84.00 200 LYS A C 1
ATOM 1576 O O . LYS A 1 200 ? -4.138 7.220 -2.615 1.00 84.00 200 LYS A O 1
ATOM 1581 N N . PRO A 1 201 ? -2.128 7.297 -3.653 1.00 77.25 201 PRO A N 1
ATOM 1582 C CA . PRO A 1 201 ? -1.441 6.555 -2.610 1.00 77.25 201 PRO A CA 1
ATOM 1583 C C . PRO A 1 201 ? -1.644 7.249 -1.263 1.00 77.25 201 PRO A C 1
ATOM 1585 O O . PRO A 1 201 ? -1.463 8.469 -1.172 1.00 77.25 201 PRO A O 1
ATOM 1588 N N . THR A 1 202 ? -1.982 6.484 -0.222 1.00 82.62 202 THR A N 1
ATOM 1589 C CA . THR A 1 202 ? -2.132 6.992 1.152 1.00 82.62 202 THR A CA 1
ATOM 1590 C C . THR A 1 202 ? -0.916 7.835 1.546 1.00 82.62 202 THR A C 1
ATOM 1592 O O . THR A 1 202 ? -1.048 8.946 2.072 1.00 82.62 202 THR A O 1
ATOM 1595 N N . GLY A 1 203 ? 0.271 7.349 1.174 1.00 79.88 203 GLY A N 1
ATOM 1596 C CA . GLY A 1 203 ? 1.554 8.011 1.365 1.00 79.88 203 GLY A CA 1
ATOM 1597 C C . GLY A 1 203 ? 2.257 7.569 2.646 1.00 79.88 203 GLY A C 1
ATOM 1598 O O . GLY A 1 203 ? 1.678 6.931 3.522 1.00 79.88 203 GLY A O 1
ATOM 1599 N N . ALA A 1 204 ? 3.541 7.910 2.751 1.00 80.94 204 ALA A N 1
ATOM 1600 C CA . ALA A 1 204 ? 4.346 7.551 3.912 1.00 80.94 204 ALA A CA 1
ATOM 1601 C C . ALA A 1 204 ? 3.785 8.168 5.205 1.00 80.94 204 ALA A C 1
ATOM 1603 O O . ALA A 1 204 ? 3.251 9.277 5.204 1.00 80.94 204 ALA A O 1
ATOM 1604 N N . GLY A 1 205 ? 3.943 7.452 6.319 1.00 83.81 205 GLY A N 1
ATOM 1605 C CA . GLY A 1 205 ? 3.551 7.942 7.642 1.00 83.81 205 GLY A CA 1
ATOM 1606 C C . GLY A 1 205 ? 2.072 7.756 7.985 1.00 83.81 205 GLY A C 1
ATOM 1607 O O . GLY A 1 205 ? 1.717 7.928 9.144 1.00 83.81 205 GLY A O 1
ATOM 1608 N N . LYS A 1 206 ? 1.241 7.320 7.039 1.00 92.81 206 LYS A N 1
ATOM 1609 C CA . LYS A 1 206 ? -0.215 7.232 7.176 1.00 92.81 206 LYS A CA 1
ATOM 1610 C C . LYS A 1 206 ? -0.713 5.786 7.159 1.00 92.81 206 LYS A C 1
ATOM 1612 O O . LYS A 1 206 ? -0.049 4.933 6.580 1.00 92.81 206 LYS A O 1
ATOM 1617 N N . GLY A 1 207 ? -1.849 5.528 7.805 1.00 93.44 207 GLY A N 1
ATOM 1618 C CA . GLY A 1 207 ? -2.517 4.222 7.775 1.00 93.44 207 GLY A CA 1
ATOM 1619 C C . GLY A 1 207 ? -3.454 4.102 6.575 1.00 93.44 207 GLY A C 1
ATOM 1620 O O . GLY A 1 207 ? -4.085 5.094 6.189 1.00 93.44 207 GLY A O 1
ATOM 1621 N N . ASP A 1 208 ? -3.547 2.906 5.995 1.00 95.00 208 ASP A N 1
ATOM 1622 C CA . ASP A 1 208 ? -4.329 2.685 4.773 1.00 95.00 208 ASP A CA 1
ATOM 1623 C C . ASP A 1 208 ? -5.833 2.761 5.050 1.00 95.00 208 ASP A C 1
ATOM 1625 O O . ASP A 1 208 ? -6.560 3.444 4.330 1.00 95.00 208 ASP A O 1
ATOM 1629 N N . ARG A 1 209 ? -6.305 2.128 6.133 1.00 95.62 209 ARG A N 1
ATOM 1630 C CA . ARG A 1 209 ? -7.725 2.099 6.508 1.00 95.62 209 ARG A CA 1
ATOM 1631 C C . ARG A 1 209 ? -7.924 2.220 8.014 1.00 95.62 209 ARG A C 1
ATOM 1633 O O . ARG A 1 209 ? -7.269 1.525 8.786 1.00 95.62 209 ARG A O 1
ATOM 1640 N N . PHE A 1 210 ? -8.903 3.029 8.418 1.00 97.62 210 PHE A N 1
ATOM 1641 C CA . PHE A 1 210 ? -9.405 3.060 9.793 1.00 97.62 210 PHE A CA 1
ATOM 1642 C C . PHE A 1 210 ? -10.922 2.860 9.814 1.00 97.62 210 PHE A C 1
ATOM 1644 O O . PHE A 1 210 ? -11.655 3.428 8.996 1.00 97.62 210 PHE A O 1
ATOM 1651 N N . SER A 1 211 ? -11.393 2.068 10.772 1.00 97.06 211 SER A N 1
ATOM 1652 C CA . SER A 1 211 ? -12.817 1.858 11.049 1.00 97.06 211 SER A CA 1
ATOM 1653 C C . SER A 1 211 ? -13.050 1.626 12.540 1.00 97.06 211 SER A C 1
ATOM 1655 O O . SER A 1 211 ? -12.130 1.225 13.249 1.00 97.06 211 SER A O 1
ATOM 1657 N N . THR A 1 212 ? -14.258 1.879 13.038 1.00 96.00 212 THR A N 1
ATOM 1658 C CA . THR A 1 212 ? -14.660 1.412 14.375 1.00 96.00 212 THR A CA 1
ATOM 1659 C C . THR A 1 212 ? -15.284 0.034 14.259 1.00 96.00 212 THR A C 1
ATOM 1661 O O . THR A 1 212 ? -15.956 -0.229 13.271 1.00 96.00 212 THR A O 1
ATOM 1664 N N . GLU A 1 213 ? -15.127 -0.821 15.264 1.00 94.38 213 GLU A N 1
ATOM 1665 C CA . GLU A 1 213 ? -15.891 -2.065 15.409 1.00 94.38 213 GLU A CA 1
ATOM 1666 C C . GLU A 1 213 ? -16.683 -1.996 16.720 1.00 94.38 213 GLU A C 1
ATOM 1668 O O . GLU A 1 213 ? -16.122 -2.082 17.818 1.00 94.38 213 GLU A O 1
ATOM 1673 N N . GLY A 1 214 ? -17.991 -1.752 16.596 1.00 91.62 214 GLY A N 1
ATOM 1674 C CA . GLY A 1 214 ? -18.820 -1.330 17.727 1.00 91.62 214 GLY A CA 1
ATOM 1675 C C . GLY A 1 214 ? -18.258 -0.083 18.428 1.00 91.62 214 GLY A C 1
ATOM 1676 O O . GLY A 1 214 ? -17.642 0.778 17.796 1.00 91.62 214 GLY A O 1
ATOM 1677 N N . ASP A 1 215 ? -18.446 -0.009 19.747 1.00 93.88 215 ASP A N 1
ATOM 1678 C CA . ASP A 1 215 ? -18.016 1.137 20.564 1.00 93.88 215 ASP A CA 1
ATOM 1679 C C . ASP A 1 215 ? -16.624 0.972 21.193 1.00 93.88 215 ASP A C 1
ATOM 1681 O O . ASP A 1 215 ? -16.091 1.903 21.786 1.00 93.88 215 ASP A O 1
ATOM 1685 N N . SER A 1 216 ? -16.024 -0.216 21.137 1.00 94.88 216 SER A N 1
ATOM 1686 C CA . SER A 1 216 ? -14.837 -0.530 21.948 1.00 94.88 216 SER A CA 1
ATOM 1687 C C . SER A 1 216 ? -13.558 -0.738 21.155 1.00 94.88 216 SER A C 1
ATOM 1689 O O . SER A 1 216 ? -12.521 -0.978 21.774 1.00 94.88 216 SER A O 1
ATOM 1691 N N . ARG A 1 217 ? -13.608 -0.699 19.819 1.00 96.88 217 ARG A N 1
ATOM 1692 C CA . ARG A 1 217 ? -12.458 -1.049 18.979 1.00 96.88 217 ARG A CA 1
ATOM 1693 C C . ARG A 1 217 ? -12.219 -0.078 17.840 1.00 96.88 217 ARG A C 1
ATOM 1695 O O . ARG A 1 217 ? -13.143 0.253 17.101 1.00 96.88 217 ARG A O 1
ATOM 1702 N N . LEU A 1 218 ? -10.957 0.308 17.674 1.00 98.19 218 LEU A N 1
ATOM 1703 C CA . LEU A 1 218 ? -10.438 0.927 16.459 1.00 98.19 218 LEU A CA 1
ATOM 1704 C C . LEU A 1 218 ? -9.735 -0.155 15.637 1.00 98.19 218 LEU A C 1
ATOM 1706 O O . LEU A 1 218 ? -8.755 -0.740 16.091 1.00 98.19 218 LEU A O 1
ATOM 1710 N N . VAL A 1 219 ? -10.211 -0.402 14.424 1.00 98.19 219 VAL A N 1
ATOM 1711 C CA . VAL A 1 219 ? -9.589 -1.326 13.476 1.00 98.19 219 VAL A CA 1
ATOM 1712 C C . VAL A 1 219 ? -8.707 -0.534 12.518 1.00 98.19 219 VAL A C 1
ATOM 1714 O O . VAL A 1 219 ? -9.178 0.387 11.846 1.00 98.19 219 VAL A O 1
ATOM 1717 N N . VAL A 1 220 ? -7.434 -0.911 12.457 1.00 98.19 220 VAL A N 1
ATOM 1718 C CA . VAL A 1 220 ? -6.417 -0.377 11.550 1.00 98.19 220 VAL A CA 1
ATOM 1719 C C . VAL A 1 220 ? -6.103 -1.460 10.522 1.00 98.19 220 VAL A C 1
ATOM 1721 O O . VAL A 1 220 ? -5.555 -2.505 10.875 1.00 98.19 220 VAL A O 1
ATOM 1724 N N . GLY A 1 221 ? -6.475 -1.221 9.266 1.00 96.94 221 GLY A N 1
ATOM 1725 C CA . GLY A 1 221 ? -6.213 -2.135 8.157 1.00 96.94 221 GLY A CA 1
ATOM 1726 C C . GLY A 1 221 ? -4.945 -1.744 7.406 1.00 96.94 221 GLY A C 1
ATOM 1727 O O . GLY A 1 221 ? -4.855 -0.627 6.900 1.00 96.94 221 GLY A O 1
ATOM 1728 N N . GLU A 1 222 ? -3.986 -2.665 7.336 1.00 96.12 222 GLU A N 1
ATOM 1729 C CA . GLU A 1 222 ? -2.820 -2.619 6.449 1.00 96.12 222 GLU A CA 1
ATOM 1730 C C . GLU A 1 222 ? -3.159 -3.335 5.156 1.00 96.12 222 GLU A C 1
ATOM 1732 O O . GLU A 1 222 ? -3.201 -4.570 5.091 1.00 96.12 222 GLU A O 1
ATOM 1737 N N . ASN A 1 223 ? -3.399 -2.548 4.120 1.00 96.31 223 ASN A N 1
ATOM 1738 C CA . ASN A 1 223 ? -3.926 -3.049 2.871 1.00 96.31 223 ASN A CA 1
ATOM 1739 C C . ASN A 1 223 ? -2.776 -3.359 1.923 1.00 96.31 223 ASN A C 1
ATOM 1741 O O . ASN A 1 223 ? -1.852 -2.567 1.733 1.00 96.31 223 ASN A O 1
ATOM 1745 N N . LYS A 1 224 ? -2.806 -4.541 1.318 1.00 93.19 224 LYS A N 1
ATOM 1746 C CA . LYS A 1 224 ? -1.772 -4.996 0.396 1.00 93.19 224 LYS A CA 1
ATOM 1747 C C . LYS A 1 224 ? -2.408 -5.581 -0.851 1.00 93.19 224 LYS A C 1
ATOM 1749 O O . LYS A 1 224 ? -3.369 -6.336 -0.770 1.00 93.19 224 LYS A O 1
ATOM 1754 N N . GLY A 1 225 ? -1.830 -5.262 -2.001 1.00 91.44 225 GLY A N 1
ATOM 1755 C CA . GLY A 1 225 ? -1.993 -6.057 -3.209 1.00 91.44 225 GLY A CA 1
ATOM 1756 C C . GLY A 1 225 ? -0.751 -6.911 -3.407 1.00 91.44 225 GLY A C 1
ATOM 1757 O O . GLY A 1 225 ? 0.373 -6.408 -3.359 1.00 91.44 225 GLY A O 1
ATOM 1758 N N . GLY A 1 226 ? -0.931 -8.206 -3.623 1.00 86.50 226 GLY A N 1
ATOM 1759 C CA . GLY A 1 226 ? 0.124 -9.061 -4.152 1.00 86.50 226 GLY A CA 1
ATOM 1760 C C . GLY A 1 226 ? 0.072 -10.483 -3.630 1.00 86.50 226 GLY A C 1
ATOM 1761 O O . GLY A 1 226 ? -0.478 -10.787 -2.571 1.00 86.50 226 GLY A O 1
ATOM 1762 N N . ASP A 1 227 ? 0.768 -11.371 -4.338 1.00 77.88 227 ASP A N 1
ATOM 1763 C CA . ASP A 1 227 ? 0.904 -12.746 -3.870 1.00 77.88 227 ASP A CA 1
ATOM 1764 C C . ASP A 1 227 ? 1.970 -12.920 -2.775 1.00 77.88 227 ASP A C 1
ATOM 1766 O O . ASP A 1 227 ? 2.020 -13.939 -2.081 1.00 77.88 227 ASP A O 1
ATOM 1770 N N . SER A 1 228 ? 2.833 -11.927 -2.590 1.00 74.19 228 SER A N 1
ATOM 1771 C CA . SER A 1 228 ? 3.885 -11.922 -1.569 1.00 74.19 228 SER A CA 1
ATOM 1772 C C . SER A 1 228 ? 4.175 -10.484 -1.141 1.00 74.19 228 SER A C 1
ATOM 1774 O O . SER A 1 228 ? 5.237 -9.945 -1.457 1.00 74.19 228 SER A O 1
ATOM 1776 N N . PRO A 1 229 ? 3.204 -9.812 -0.503 1.00 79.75 229 PRO A N 1
ATOM 1777 C CA . PRO A 1 229 ? 3.363 -8.417 -0.132 1.00 79.75 229 PRO A CA 1
ATOM 1778 C C . PRO A 1 229 ? 4.430 -8.263 0.954 1.00 79.75 229 PRO A C 1
ATOM 1780 O O . PRO A 1 229 ? 4.480 -9.021 1.924 1.00 79.75 229 PRO A O 1
ATOM 1783 N N . GLY A 1 230 ? 5.286 -7.258 0.787 1.00 80.50 230 GLY A N 1
ATOM 1784 C CA . GLY A 1 230 ? 6.252 -6.870 1.806 1.00 80.50 230 GLY A CA 1
ATOM 1785 C C . GLY A 1 230 ? 5.600 -6.054 2.923 1.00 80.50 230 GLY A C 1
ATOM 1786 O O . GLY A 1 230 ? 4.622 -5.337 2.704 1.00 80.50 230 GLY A O 1
ATOM 1787 N N . LEU A 1 231 ? 6.188 -6.126 4.116 1.00 87.25 231 LEU A N 1
ATOM 1788 C CA . LEU A 1 231 ? 5.844 -5.252 5.234 1.00 87.25 231 LEU A CA 1
ATOM 1789 C C . LEU A 1 231 ? 6.798 -4.059 5.261 1.00 87.25 231 LEU A C 1
ATOM 1791 O O . LEU A 1 231 ? 8.022 -4.226 5.279 1.00 87.25 231 LEU A O 1
ATOM 1795 N N . GLY A 1 232 ? 6.227 -2.857 5.277 1.00 86.62 232 GLY A N 1
ATOM 1796 C CA . GLY A 1 232 ? 6.973 -1.615 5.431 1.00 86.62 232 GLY A CA 1
ATOM 1797 C C . GLY A 1 232 ? 7.575 -1.471 6.829 1.00 86.62 232 GLY A C 1
ATOM 1798 O O . GLY A 1 232 ? 7.330 -2.270 7.730 1.00 86.62 232 GLY A O 1
ATOM 1799 N N . SER A 1 233 ? 8.363 -0.419 7.034 1.00 90.25 233 SER A N 1
ATOM 1800 C CA . SER A 1 233 ? 8.896 -0.064 8.353 1.00 90.25 233 SER A CA 1
ATOM 1801 C C . SER A 1 233 ? 9.007 1.452 8.502 1.00 90.25 233 SER A C 1
ATOM 1803 O O . SER A 1 233 ? 9.050 2.165 7.499 1.00 90.25 233 SER A O 1
ATOM 1805 N N . ARG A 1 234 ? 9.035 1.949 9.741 1.00 90.31 234 ARG A N 1
ATOM 1806 C CA . ARG A 1 234 ? 9.235 3.373 10.053 1.00 90.31 234 ARG A CA 1
ATOM 1807 C C . ARG A 1 234 ? 10.151 3.559 11.249 1.00 90.31 234 ARG A C 1
ATOM 1809 O O . ARG A 1 234 ? 10.198 2.707 12.133 1.00 90.31 234 ARG A O 1
ATOM 1816 N N . GLU A 1 235 ? 10.895 4.657 11.255 1.00 91.00 235 GLU A N 1
ATOM 1817 C CA . GLU A 1 235 ? 11.613 5.107 12.446 1.00 91.00 235 GLU A CA 1
ATOM 1818 C C . GLU A 1 235 ? 10.607 5.687 13.437 1.00 91.00 235 GLU A C 1
ATOM 1820 O O . GLU A 1 235 ? 9.850 6.586 13.079 1.00 91.00 235 GLU A O 1
ATOM 1825 N N . THR A 1 236 ? 10.561 5.132 14.646 1.00 91.38 236 THR A N 1
ATOM 1826 C CA . THR A 1 236 ? 9.624 5.587 15.680 1.00 91.38 236 THR A CA 1
ATOM 1827 C C . THR A 1 236 ? 10.126 6.859 16.350 1.00 91.38 236 THR A C 1
ATOM 1829 O O . THR A 1 236 ? 11.326 7.139 16.352 1.00 91.38 236 THR A O 1
ATOM 1832 N N . ALA A 1 237 ? 9.236 7.605 16.999 1.00 88.44 237 ALA A N 1
ATOM 1833 C CA . ALA A 1 237 ? 9.597 8.781 17.786 1.00 88.44 237 ALA A CA 1
ATOM 1834 C C . ALA A 1 237 ? 10.604 8.463 18.911 1.00 88.44 237 ALA A C 1
ATOM 1836 O O . ALA A 1 237 ? 11.362 9.338 19.323 1.00 88.44 237 ALA A O 1
ATOM 1837 N N . ALA A 1 238 ? 10.646 7.208 19.376 1.00 84.62 238 ALA A N 1
ATOM 1838 C CA . ALA A 1 238 ? 11.613 6.725 20.359 1.00 84.62 238 ALA A CA 1
ATOM 1839 C C . ALA A 1 238 ? 13.015 6.452 19.771 1.00 84.62 238 ALA A C 1
ATOM 1841 O O . ALA A 1 238 ? 13.938 6.163 20.532 1.00 84.62 238 ALA A O 1
ATOM 1842 N N . GLY A 1 239 ? 13.182 6.508 18.443 1.00 84.94 239 GLY A N 1
ATOM 1843 C CA . GLY A 1 239 ? 14.445 6.320 17.722 1.00 84.94 239 GLY A CA 1
ATOM 1844 C C . GLY A 1 239 ? 14.571 4.989 16.963 1.00 84.94 239 GLY A C 1
ATOM 1845 O O . GLY A 1 239 ? 14.996 4.991 15.811 1.00 84.94 239 GLY A O 1
ATOM 1846 N N . PRO A 1 240 ? 14.219 3.818 17.529 1.00 88.62 240 PRO A N 1
ATOM 1847 C CA . PRO A 1 240 ? 14.324 2.570 16.786 1.00 88.62 240 PRO A CA 1
ATOM 1848 C C . PRO A 1 240 ? 13.344 2.475 15.618 1.00 88.62 240 PRO A C 1
ATOM 1850 O O . PRO A 1 240 ? 12.230 2.997 15.678 1.00 88.62 240 PRO A O 1
ATOM 1853 N N . ARG A 1 241 ? 13.722 1.712 14.588 1.00 90.44 241 ARG A N 1
ATOM 1854 C CA . ARG A 1 241 ? 12.835 1.382 13.470 1.00 90.44 241 ARG A CA 1
ATOM 1855 C C . ARG A 1 241 ? 11.989 0.145 13.777 1.00 90.44 241 ARG A C 1
ATOM 1857 O O . ARG A 1 241 ? 12.516 -0.876 14.225 1.00 90.44 241 ARG A O 1
ATOM 1864 N N . ALA A 1 242 ? 10.692 0.247 13.513 1.00 92.81 242 ALA A N 1
ATOM 1865 C CA . ALA A 1 242 ? 9.698 -0.803 13.705 1.00 92.81 242 ALA A CA 1
ATOM 1866 C C . ALA A 1 242 ? 9.066 -1.197 12.365 1.00 92.81 242 ALA A C 1
ATOM 1868 O O . ALA A 1 242 ? 8.896 -0.353 11.482 1.00 92.81 242 ALA A O 1
ATOM 1869 N N . GLN A 1 243 ? 8.736 -2.475 12.203 1.00 93.25 243 GLN A N 1
ATOM 1870 C CA . GLN A 1 243 ? 8.055 -3.007 11.025 1.00 93.25 243 GLN A CA 1
ATOM 1871 C C . GLN A 1 243 ? 6.528 -2.901 11.167 1.00 93.25 243 GLN A C 1
ATOM 1873 O O . GLN A 1 243 ? 5.999 -2.993 12.272 1.00 93.25 243 GLN A O 1
ATOM 1878 N N . GLN A 1 244 ? 5.808 -2.747 10.052 1.00 94.00 244 GLN A N 1
ATOM 1879 C CA . GLN A 1 244 ? 4.356 -2.947 10.014 1.00 94.00 244 GLN A CA 1
ATOM 1880 C C . GLN A 1 244 ? 4.004 -4.292 10.651 1.00 94.00 244 GLN A C 1
ATOM 1882 O O . GLN A 1 244 ? 4.691 -5.279 10.409 1.00 94.00 244 GLN A O 1
ATOM 1887 N N . GLY A 1 245 ? 2.956 -4.313 11.470 1.00 94.25 245 GLY A N 1
ATOM 1888 C CA . GLY A 1 245 ? 2.561 -5.469 12.271 1.00 94.25 245 GLY A CA 1
ATOM 1889 C C . GLY A 1 245 ? 3.139 -5.556 13.688 1.00 94.25 245 GLY A C 1
ATOM 1890 O O . GLY A 1 245 ? 2.855 -6.533 14.374 1.00 94.25 245 GLY A O 1
ATOM 1891 N N . THR A 1 246 ? 3.921 -4.575 14.161 1.00 96.31 246 THR A N 1
ATOM 1892 C CA . THR A 1 246 ? 4.332 -4.503 15.581 1.00 96.31 246 THR A CA 1
ATOM 1893 C C . THR A 1 246 ? 3.545 -3.464 16.377 1.00 96.31 246 THR A C 1
ATOM 1895 O O . THR A 1 246 ? 2.983 -2.519 15.815 1.00 96.31 246 THR A O 1
ATOM 1898 N N . ALA A 1 247 ? 3.546 -3.612 17.708 1.00 97.12 247 ALA A N 1
ATOM 1899 C CA . ALA A 1 247 ? 2.959 -2.636 18.622 1.00 97.12 247 ALA A CA 1
ATOM 1900 C C . ALA A 1 247 ? 3.631 -1.261 18.477 1.00 97.12 247 ALA A C 1
ATOM 1902 O O . ALA A 1 247 ? 2.953 -0.241 18.406 1.00 97.12 247 ALA A O 1
ATOM 1903 N N . GLU A 1 248 ? 4.962 -1.222 18.382 1.00 96.44 248 GLU A N 1
ATOM 1904 C CA . GLU A 1 248 ? 5.730 0.020 18.263 1.00 96.44 248 GLU A CA 1
ATOM 1905 C C . GLU A 1 248 ? 5.389 0.776 16.981 1.00 96.44 248 GLU A C 1
ATOM 1907 O O . GLU A 1 248 ? 5.288 1.998 17.009 1.00 96.44 248 GLU A O 1
ATOM 1912 N N . TYR A 1 249 ? 5.171 0.060 15.874 1.00 96.50 249 TYR A N 1
ATOM 1913 C CA . TYR A 1 249 ? 4.753 0.682 14.622 1.00 96.50 249 TYR A CA 1
ATOM 1914 C C . TYR A 1 249 ? 3.370 1.318 14.749 1.00 96.50 249 TYR A C 1
ATOM 1916 O O . TYR A 1 249 ? 3.196 2.481 14.390 1.00 96.50 249 TYR A O 1
ATOM 1924 N N . VAL A 1 250 ? 2.379 0.563 15.237 1.00 97.94 250 VAL A N 1
ATOM 1925 C CA . VAL A 1 250 ? 0.994 1.052 15.268 1.00 97.94 250 VAL A CA 1
ATOM 1926 C C . VAL A 1 250 ? 0.808 2.144 16.323 1.00 97.94 250 VAL A C 1
ATOM 1928 O O . VAL A 1 250 ? 0.132 3.126 16.055 1.00 97.94 250 VAL A O 1
ATOM 1931 N N . MET A 1 251 ? 1.467 2.064 17.481 1.00 97.94 251 MET A N 1
ATOM 1932 C CA . MET A 1 251 ? 1.411 3.134 18.486 1.00 97.94 251 MET A CA 1
ATOM 1933 C C . MET A 1 251 ? 2.011 4.450 17.971 1.00 97.94 251 MET A C 1
ATOM 1935 O O . MET A 1 251 ? 1.425 5.510 18.194 1.00 97.94 251 MET A O 1
ATOM 1939 N N . ASP A 1 252 ? 3.138 4.377 17.252 1.00 97.12 252 ASP A N 1
ATOM 1940 C CA . ASP A 1 252 ? 3.790 5.534 16.622 1.00 97.12 252 ASP A CA 1
ATOM 1941 C C . ASP A 1 252 ? 2.947 6.130 15.482 1.00 97.12 252 ASP A C 1
ATOM 1943 O O . ASP A 1 252 ? 2.941 7.339 15.277 1.00 97.12 252 ASP A O 1
ATOM 1947 N N . LEU A 1 253 ? 2.194 5.289 14.762 1.00 97.25 253 LEU A N 1
ATOM 1948 C CA . LEU A 1 253 ? 1.220 5.722 13.757 1.00 97.25 253 LEU A CA 1
ATOM 1949 C C . LEU A 1 253 ? -0.013 6.394 14.385 1.00 97.25 253 LEU A C 1
ATOM 1951 O O . LEU A 1 253 ? -0.570 7.322 13.804 1.00 97.25 253 LEU A O 1
ATOM 1955 N N . LEU A 1 254 ? -0.470 5.922 15.544 1.00 97.88 254 LEU A N 1
ATOM 1956 C CA . LEU A 1 254 ? -1.716 6.384 16.160 1.00 97.88 254 LEU A CA 1
ATOM 1957 C C . LEU A 1 254 ? -1.542 7.612 17.059 1.00 97.88 254 LEU A C 1
ATOM 1959 O O . LEU A 1 254 ? -2.520 8.315 17.315 1.00 97.88 254 LEU A O 1
ATOM 1963 N N . SER A 1 255 ? -0.335 7.871 17.567 1.00 96.38 255 SER A N 1
ATOM 1964 C CA . SER A 1 255 ? -0.107 8.871 18.615 1.00 96.38 255 SER A CA 1
ATOM 1965 C C . SER A 1 255 ? 1.293 9.488 18.575 1.00 96.38 255 SER A C 1
ATOM 1967 O O . SER A 1 255 ? 2.218 8.956 17.964 1.00 96.38 255 SER A O 1
ATOM 1969 N N . GLY A 1 256 ? 1.461 10.618 19.263 1.00 92.19 256 GLY A N 1
ATOM 1970 C CA . GLY A 1 256 ? 2.756 11.279 19.409 1.00 92.19 256 GLY A CA 1
ATOM 1971 C C . GLY A 1 256 ? 3.253 11.968 18.133 1.00 92.19 256 GLY A C 1
ATOM 1972 O O . GLY A 1 256 ? 2.475 12.450 17.316 1.00 92.19 256 GLY A O 1
ATOM 1973 N N . LYS A 1 257 ? 4.580 12.061 17.986 1.00 92.12 257 LYS A N 1
ATOM 1974 C CA . LYS A 1 257 ? 5.243 12.904 16.971 1.00 92.12 257 LYS A CA 1
ATOM 1975 C C . LYS A 1 257 ? 4.996 12.456 15.525 1.00 92.12 257 LYS A C 1
ATOM 1977 O O . LYS A 1 257 ? 4.940 13.299 14.635 1.00 92.12 257 LYS A O 1
ATOM 1982 N N . ASN A 1 258 ? 4.896 11.149 15.298 1.00 93.88 258 ASN A N 1
ATOM 1983 C CA . ASN A 1 258 ? 4.809 10.542 13.965 1.00 93.88 258 ASN A CA 1
ATOM 1984 C C . ASN A 1 258 ? 3.385 10.092 13.604 1.00 93.88 258 ASN A C 1
ATOM 1986 O O . ASN A 1 258 ? 3.195 9.331 12.649 1.00 93.88 258 ASN A O 1
ATOM 1990 N N . GLN A 1 259 ? 2.410 10.552 14.385 1.00 95.75 259 GLN A N 1
ATOM 1991 C CA . GLN A 1 259 ? 1.002 10.248 14.219 1.00 95.75 259 GLN A CA 1
ATOM 1992 C C . GLN 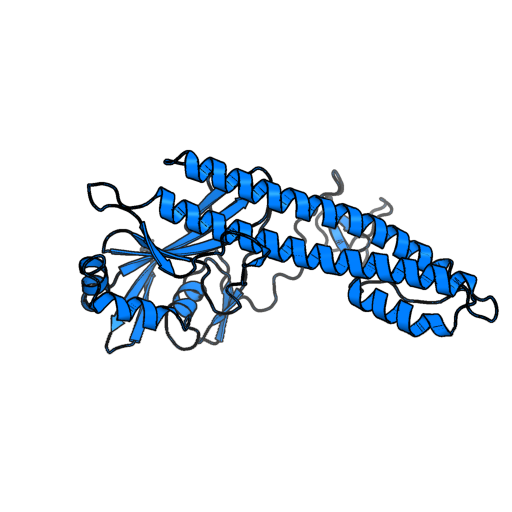A 1 259 ? 0.517 10.534 12.789 1.00 95.75 259 GLN A C 1
ATOM 1994 O O . GLN A 1 259 ? 0.912 11.528 12.176 1.00 95.75 259 GLN A O 1
ATOM 1999 N N . ASP A 1 260 ? -0.403 9.702 12.288 1.00 96.56 260 ASP A N 1
ATOM 2000 C CA . ASP A 1 260 ? -1.170 10.013 11.083 1.00 96.56 260 ASP A CA 1
ATOM 2001 C C . ASP A 1 260 ? -1.927 11.336 11.293 1.00 96.56 260 ASP A C 1
ATOM 2003 O O . ASP A 1 260 ? -2.855 11.387 12.109 1.00 96.56 260 ASP A O 1
ATOM 2007 N N . PRO A 1 261 ? -1.580 12.407 10.558 1.00 92.00 261 PRO A N 1
ATOM 2008 C CA . PRO A 1 261 ? -2.112 13.740 10.824 1.00 92.00 261 PRO A CA 1
ATOM 2009 C C . PRO A 1 261 ? -3.630 13.833 10.622 1.00 92.00 261 PRO A C 1
ATOM 2011 O O . PRO A 1 261 ? -4.256 14.748 11.144 1.00 92.00 261 PRO A O 1
ATOM 2014 N N . ARG A 1 262 ? -4.235 12.888 9.891 1.00 95.44 262 ARG A N 1
ATOM 2015 C CA . ARG A 1 262 ? -5.683 12.847 9.635 1.00 95.44 262 ARG A CA 1
ATOM 2016 C C . ARG A 1 262 ? -6.465 12.292 10.825 1.00 95.44 262 ARG A C 1
ATOM 2018 O O . ARG A 1 262 ? -7.661 12.545 10.956 1.00 95.44 262 ARG A O 1
ATOM 2025 N N . LEU A 1 263 ? -5.816 11.484 11.666 1.00 96.38 263 LEU A N 1
ATOM 2026 C CA . LEU A 1 263 ? -6.508 10.652 12.644 1.00 96.38 263 LEU A CA 1
ATOM 2027 C C . LEU A 1 263 ? -7.097 11.471 13.792 1.00 96.38 263 LEU A C 1
ATOM 2029 O O . LEU A 1 263 ? -8.259 11.271 14.133 1.00 96.38 263 LEU A O 1
ATOM 2033 N N . LEU A 1 264 ? -6.326 12.396 14.372 1.00 96.06 264 LEU A N 1
ATOM 2034 C CA . LEU A 1 264 ? -6.805 13.221 15.485 1.00 96.06 264 LEU A CA 1
ATOM 2035 C C . LEU A 1 264 ? -8.013 14.068 15.072 1.00 96.06 264 LEU A C 1
ATOM 2037 O O . LEU A 1 264 ? -9.004 14.103 15.799 1.00 96.06 264 LEU A O 1
ATOM 2041 N N . GLU A 1 265 ? -7.948 14.702 13.901 1.00 94.94 265 GLU A N 1
ATOM 2042 C CA . GLU A 1 265 ? -9.054 15.489 13.347 1.00 94.94 265 GLU A CA 1
ATOM 2043 C C . GLU A 1 265 ? -10.306 14.623 13.174 1.00 94.94 265 GLU A C 1
ATOM 2045 O O . GLU A 1 265 ? -11.374 14.964 13.680 1.00 94.94 265 GLU A O 1
ATOM 2050 N N . THR A 1 266 ? -10.150 13.451 12.554 1.00 95.81 266 THR A N 1
ATOM 2051 C CA . THR A 1 266 ? -11.261 12.523 12.305 1.00 95.81 266 THR A CA 1
ATOM 2052 C C . THR A 1 266 ? -11.888 12.035 13.604 1.00 95.81 266 THR A C 1
ATOM 2054 O O . THR A 1 266 ? -13.106 12.079 13.747 1.00 95.81 266 THR A O 1
ATOM 2057 N N . LEU A 1 267 ? -11.079 11.599 14.573 1.00 96.56 267 LEU A N 1
ATOM 2058 C CA . LEU A 1 267 ? -11.591 11.098 15.848 1.00 96.56 267 LEU A CA 1
ATOM 2059 C C . LEU A 1 267 ? -12.226 12.208 16.691 1.00 96.56 267 LEU A C 1
ATOM 2061 O O . LEU A 1 267 ? -13.209 11.946 17.376 1.00 96.56 267 LEU A O 1
ATOM 2065 N N . THR A 1 268 ? -11.721 13.442 16.620 1.00 94.44 268 THR A N 1
ATOM 2066 C CA . THR A 1 268 ? -12.318 14.590 17.325 1.00 94.44 268 THR A CA 1
ATOM 2067 C C . THR A 1 268 ? -13.654 14.994 16.701 1.00 94.44 268 THR A C 1
ATOM 2069 O O . THR A 1 268 ? -14.599 15.309 17.419 1.00 94.44 268 THR A O 1
ATOM 2072 N N . ALA A 1 269 ? -13.779 14.914 15.372 1.00 94.06 269 ALA A N 1
ATOM 2073 C CA . ALA A 1 269 ? -15.034 15.191 14.675 1.00 94.06 269 ALA A CA 1
ATOM 2074 C C . ALA A 1 269 ? -16.180 14.247 15.100 1.00 94.06 269 ALA A C 1
ATOM 2076 O O . ALA A 1 269 ? -17.350 14.627 15.008 1.00 94.06 269 ALA A O 1
ATOM 2077 N N . LEU A 1 270 ? -15.864 13.056 15.630 1.00 94.50 270 LEU A N 1
ATOM 2078 C CA . LEU A 1 270 ? -16.860 12.109 16.140 1.00 94.50 270 LEU A CA 1
ATOM 2079 C C . LEU A 1 270 ? -17.611 12.607 17.381 1.00 94.50 270 LEU A C 1
ATOM 2081 O O . LEU A 1 270 ? -18.673 12.063 17.669 1.00 94.50 270 LEU A O 1
ATOM 2085 N N . GLU A 1 271 ? -17.129 13.643 18.081 1.00 93.44 271 GLU A N 1
ATOM 2086 C CA . GLU A 1 271 ? -17.819 14.226 19.248 1.00 93.44 271 GLU A CA 1
ATOM 2087 C C . GLU A 1 271 ? -19.269 14.611 18.945 1.00 93.44 271 GLU A C 1
ATOM 2089 O O . GLU A 1 271 ? -20.153 14.476 19.789 1.00 93.44 271 GLU A O 1
ATOM 2094 N N . HIS A 1 272 ? -19.514 15.046 17.711 1.00 90.94 272 HIS A N 1
ATOM 2095 C CA . HIS A 1 272 ? -20.819 15.497 17.244 1.00 90.94 272 HIS A CA 1
ATOM 2096 C C . HIS A 1 272 ? -21.535 14.449 16.385 1.00 90.94 272 HIS A C 1
ATOM 2098 O O . HIS A 1 272 ? -22.554 14.764 15.776 1.00 90.94 272 HIS A O 1
ATOM 2104 N N . SER A 1 273 ? -21.016 13.218 16.306 1.00 91.06 273 SER A N 1
ATOM 2105 C CA . SER A 1 273 ? -21.615 12.133 15.530 1.00 91.06 273 SER A CA 1
ATOM 2106 C C . SER A 1 273 ? -22.495 11.253 16.423 1.00 91.06 273 SER A C 1
ATOM 2108 O O . SER A 1 273 ? -21.964 10.481 17.228 1.00 91.06 273 SER A O 1
ATOM 2110 N N . PRO A 1 274 ? -23.836 11.281 16.264 1.00 90.19 274 PRO A N 1
ATOM 2111 C CA . PRO A 1 274 ? -24.720 10.379 17.004 1.00 90.19 274 PRO A CA 1
ATOM 2112 C C . PRO A 1 274 ? -24.399 8.909 16.725 1.00 90.19 274 PRO A C 1
ATOM 2114 O O . PRO A 1 274 ? -24.547 8.056 17.595 1.00 90.19 274 PRO A O 1
ATOM 2117 N N . GLU A 1 275 ? -23.920 8.617 15.514 1.00 88.69 275 GLU A N 1
ATOM 2118 C CA . GLU A 1 275 ? -23.573 7.270 15.078 1.00 88.69 275 GLU A CA 1
ATOM 2119 C C . GLU A 1 275 ? -22.360 6.693 15.827 1.00 88.69 275 GLU A C 1
ATOM 2121 O O . GLU A 1 275 ? -22.286 5.476 16.01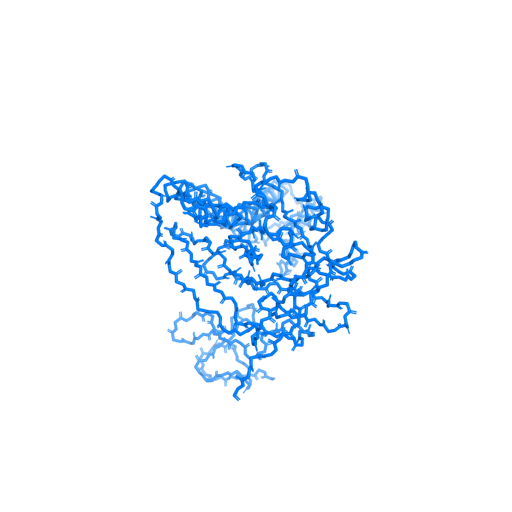1 1.00 88.69 275 GLU A O 1
ATOM 2126 N N . HIS A 1 276 ? -21.430 7.542 16.270 1.00 92.12 276 HIS A N 1
ATOM 2127 C CA . HIS A 1 276 ? -20.201 7.139 16.960 1.00 92.12 276 HIS A CA 1
ATOM 2128 C C . HIS A 1 276 ? -20.163 7.575 18.430 1.00 92.12 276 HIS A C 1
ATOM 2130 O O . HIS A 1 276 ? -19.103 7.524 19.052 1.00 92.12 276 HIS A O 1
ATOM 2136 N N . ALA A 1 277 ? -21.299 7.978 19.007 1.00 93.31 277 ALA A N 1
ATOM 2137 C CA . ALA A 1 277 ? -21.353 8.534 20.358 1.00 93.31 277 ALA A CA 1
ATOM 2138 C C . ALA A 1 277 ? -20.786 7.577 21.425 1.00 93.31 277 ALA A C 1
ATOM 2140 O O . ALA A 1 277 ? -19.987 7.994 22.264 1.00 93.31 277 ALA A O 1
ATOM 2141 N N . GLY A 1 278 ? -21.144 6.288 21.367 1.00 94.25 278 GLY A N 1
ATOM 2142 C CA . GLY A 1 278 ? -20.631 5.271 22.293 1.00 94.25 278 GLY A CA 1
ATOM 2143 C C . GLY A 1 278 ? -19.121 5.068 22.153 1.00 94.25 278 GLY A C 1
ATOM 2144 O O . GLY A 1 278 ? -18.389 5.137 23.143 1.00 94.25 278 GLY A O 1
ATOM 2145 N N . PHE A 1 279 ? -18.644 4.907 20.915 1.00 96.12 279 PHE A N 1
ATOM 2146 C CA . PHE A 1 279 ? -17.218 4.827 20.600 1.00 96.12 279 PHE A CA 1
ATOM 2147 C C . PHE A 1 279 ? -16.426 6.036 21.109 1.00 96.12 279 PHE A C 1
ATOM 2149 O O . PHE A 1 279 ? -15.420 5.879 21.801 1.00 96.12 279 PHE A O 1
ATOM 2156 N N . PHE A 1 280 ? -16.884 7.249 20.798 1.00 96.88 280 PHE A N 1
ATOM 2157 C CA . PHE A 1 280 ? -16.204 8.480 21.189 1.00 96.88 280 PHE A CA 1
ATOM 2158 C C . PHE A 1 280 ? -16.168 8.648 22.713 1.00 96.88 280 PHE A C 1
ATOM 2160 O O . PHE A 1 280 ? -15.133 9.011 23.279 1.00 96.88 280 PHE A O 1
ATOM 2167 N N . GLN A 1 281 ? -17.264 8.312 23.400 1.00 96.88 281 GLN A N 1
ATOM 2168 C CA . GLN A 1 281 ? -17.311 8.345 24.858 1.00 96.88 281 GLN A CA 1
ATOM 2169 C C . GLN A 1 281 ? -16.296 7.378 25.477 1.00 96.88 281 GLN A C 1
ATOM 2171 O O . GLN A 1 281 ? -15.562 7.765 26.391 1.00 96.88 281 GLN A O 1
ATOM 2176 N N . LYS A 1 282 ? -16.196 6.146 24.961 1.00 97.56 282 LYS A N 1
ATOM 2177 C CA . LYS A 1 282 ? -15.186 5.182 25.416 1.00 97.56 282 LYS A CA 1
ATOM 2178 C C . LYS A 1 282 ? -13.774 5.655 25.121 1.00 97.56 282 LYS A C 1
ATOM 2180 O O . LYS A 1 282 ? -12.942 5.606 26.020 1.00 97.56 282 LYS A O 1
ATOM 2185 N N . LEU A 1 283 ? -13.514 6.195 23.931 1.00 98.00 283 LEU A N 1
ATOM 2186 C CA . LEU A 1 283 ? -12.214 6.762 23.565 1.00 98.00 283 LEU A CA 1
ATOM 2187 C C . LEU A 1 283 ? -11.743 7.834 24.568 1.00 98.00 283 LEU A C 1
ATOM 2189 O O . LEU A 1 283 ? -10.551 7.889 24.873 1.00 98.00 283 LEU A O 1
ATOM 2193 N N . LYS A 1 284 ? -12.656 8.654 25.111 1.00 97.38 284 LYS A N 1
ATOM 2194 C CA . LYS A 1 284 ? -12.341 9.696 26.109 1.00 97.38 284 LYS A CA 1
ATOM 2195 C C . LYS A 1 284 ? -12.210 9.190 27.546 1.00 97.38 284 LYS A C 1
ATOM 2197 O O . LYS A 1 284 ? -11.500 9.808 28.334 1.00 97.38 284 LYS A O 1
ATOM 2202 N N . THR A 1 285 ? -12.917 8.123 27.915 1.00 95.62 285 THR A N 1
ATOM 2203 C CA . THR A 1 285 ? -13.071 7.722 29.329 1.00 95.62 285 THR A CA 1
ATOM 2204 C C . THR A 1 285 ? -12.328 6.442 29.694 1.00 95.62 285 THR A C 1
ATOM 2206 O O . THR A 1 285 ? -11.619 6.415 30.698 1.00 95.62 285 THR A O 1
ATOM 2209 N N . GLU A 1 286 ? -12.455 5.398 28.880 1.00 95.75 286 GLU A N 1
ATOM 2210 C CA . GLU A 1 286 ? -11.904 4.060 29.140 1.00 95.75 286 GLU A CA 1
ATOM 2211 C C . GLU A 1 286 ? -10.679 3.769 28.254 1.00 95.75 286 GLU A C 1
ATOM 2213 O O . GLU A 1 286 ? -9.702 3.153 28.686 1.00 95.75 286 GLU A O 1
ATOM 2218 N N . GLY A 1 287 ? -10.709 4.270 27.021 1.00 97.62 287 GLY A N 1
ATOM 2219 C CA . GLY A 1 287 ? -9.871 3.848 25.909 1.00 97.62 287 GLY A CA 1
ATOM 2220 C C . GLY A 1 287 ? -10.517 2.736 25.083 1.00 97.62 287 GLY A C 1
ATOM 2221 O O . GLY A 1 287 ? -11.377 1.992 25.554 1.00 97.62 287 GLY A O 1
ATOM 2222 N N . VAL A 1 288 ? -10.098 2.627 23.825 1.00 98.31 288 VAL A N 1
ATOM 2223 C CA . VAL A 1 288 ? -10.570 1.608 22.876 1.00 98.31 288 VAL A CA 1
ATOM 2224 C C . VAL A 1 288 ? -9.429 0.679 22.482 1.00 98.31 288 VAL A C 1
ATOM 2226 O O . VAL A 1 288 ? -8.283 1.107 22.347 1.00 98.31 288 VAL A O 1
ATOM 2229 N N . GLU A 1 289 ? -9.729 -0.604 22.299 1.00 98.38 289 GLU A N 1
ATOM 2230 C CA . GLU A 1 289 ? -8.757 -1.600 21.847 1.00 98.38 289 GLU A CA 1
ATOM 2231 C C . GLU A 1 289 ? -8.417 -1.377 20.368 1.00 98.38 289 GLU A C 1
ATOM 2233 O O . GLU A 1 289 ? -9.298 -1.190 19.530 1.00 98.38 289 GLU A O 1
ATOM 2238 N N . VAL A 1 290 ? -7.130 -1.403 20.036 1.00 98.62 290 VAL A N 1
ATOM 2239 C CA . VAL A 1 290 ? -6.654 -1.322 18.656 1.00 98.62 290 VAL A CA 1
ATOM 2240 C C . VAL A 1 290 ? -6.533 -2.730 18.092 1.00 98.62 290 VAL A C 1
ATOM 2242 O O . VAL A 1 290 ? -5.738 -3.541 18.570 1.00 98.62 290 VAL A O 1
ATOM 2245 N N . VAL A 1 291 ? -7.292 -2.998 17.035 1.00 97.88 291 VAL A N 1
ATOM 2246 C CA . VAL A 1 291 ? -7.162 -4.196 16.208 1.00 97.88 291 VAL A CA 1
ATOM 2247 C C . VAL A 1 291 ? -6.326 -3.826 14.994 1.00 97.88 291 VAL A C 1
ATOM 2249 O O . VAL A 1 291 ? -6.746 -3.005 14.185 1.00 97.88 291 VAL A O 1
ATOM 2252 N N . TYR A 1 292 ? -5.140 -4.415 14.866 1.00 98.25 292 TYR A N 1
ATOM 2253 C CA . TYR A 1 292 ? -4.257 -4.175 13.729 1.00 98.25 292 TYR A CA 1
ATOM 2254 C C . TYR A 1 292 ? -4.263 -5.399 12.823 1.00 98.25 292 TYR A C 1
ATOM 2256 O O . TYR A 1 292 ? -3.850 -6.483 13.239 1.00 98.25 292 TYR A O 1
ATOM 2264 N N . GLU A 1 293 ? -4.758 -5.245 11.602 1.00 97.44 293 GLU A N 1
ATOM 2265 C CA . GLU A 1 293 ? -4.963 -6.352 10.673 1.00 97.44 293 GLU A CA 1
ATOM 2266 C C . GLU A 1 293 ? -4.310 -6.095 9.325 1.00 97.44 293 GLU A C 1
ATOM 2268 O O . GLU A 1 293 ? -4.124 -4.959 8.903 1.00 97.44 293 GLU A O 1
ATOM 2273 N N . MET A 1 294 ? -3.963 -7.178 8.648 1.00 96.88 294 MET A N 1
ATOM 2274 C CA . MET A 1 294 ? -3.546 -7.165 7.261 1.00 96.88 294 MET A CA 1
ATOM 2275 C C . MET A 1 294 ? -4.713 -7.612 6.391 1.00 96.88 294 MET A C 1
ATOM 2277 O O . MET A 1 294 ? -5.313 -8.654 6.660 1.00 96.88 294 MET A O 1
ATOM 2281 N N . VAL A 1 295 ? -4.969 -6.869 5.318 1.00 97.38 295 VAL A N 1
ATOM 2282 C CA . VAL A 1 295 ? -5.900 -7.249 4.253 1.00 97.38 295 VAL A CA 1
ATOM 2283 C C . VAL A 1 295 ? -5.105 -7.377 2.963 1.00 97.38 295 VAL A C 1
ATOM 2285 O O . VAL A 1 295 ? -4.458 -6.428 2.533 1.00 97.38 295 VAL A O 1
ATOM 2288 N N . ASN A 1 296 ? -5.111 -8.557 2.352 1.00 96.06 296 ASN A N 1
ATOM 2289 C CA . ASN A 1 296 ? -4.312 -8.853 1.171 1.00 96.06 296 ASN A CA 1
ATOM 2290 C C . ASN A 1 296 ? -5.189 -9.249 -0.021 1.00 96.06 296 ASN A C 1
ATOM 2292 O O . ASN A 1 296 ? -5.718 -10.361 -0.050 1.00 96.06 296 ASN A O 1
ATOM 2296 N N . ALA A 1 297 ? -5.283 -8.370 -1.016 1.00 96.12 297 ALA A N 1
ATOM 2297 C CA . ALA A 1 297 ? -5.853 -8.665 -2.322 1.00 96.12 297 ALA A CA 1
ATOM 2298 C C . ALA A 1 297 ? -4.875 -9.514 -3.149 1.00 96.12 297 ALA A C 1
ATOM 2300 O O . ALA A 1 297 ? -3.734 -9.118 -3.414 1.00 96.12 297 ALA A O 1
ATOM 2301 N N . ARG A 1 298 ? -5.322 -10.698 -3.565 1.00 91.12 298 ARG A N 1
ATOM 2302 C CA . ARG A 1 298 ? -4.521 -11.672 -4.313 1.00 91.12 298 ARG A CA 1
ATOM 2303 C C . ARG A 1 298 ? -4.760 -11.551 -5.809 1.00 91.12 298 ARG A C 1
ATOM 2305 O O . ARG A 1 298 ? -5.788 -11.045 -6.256 1.00 91.12 298 ARG A O 1
ATOM 2312 N N . THR A 1 299 ? -3.814 -12.058 -6.601 1.00 85.56 299 THR A N 1
ATOM 2313 C CA . THR A 1 299 ? -3.947 -11.996 -8.066 1.00 85.56 299 THR A CA 1
ATOM 2314 C C . THR A 1 299 ? -4.926 -13.020 -8.642 1.00 85.56 299 THR A C 1
ATOM 2316 O O . THR A 1 299 ? -5.219 -12.971 -9.830 1.00 85.56 299 THR A O 1
ATOM 2319 N N . ASP A 1 300 ? -5.441 -13.933 -7.818 1.00 85.19 300 ASP A N 1
ATOM 2320 C CA . ASP A 1 300 ? -6.503 -14.885 -8.164 1.00 85.19 300 ASP A CA 1
ATOM 2321 C C . ASP A 1 300 ? -7.913 -14.386 -7.784 1.00 85.19 300 ASP A C 1
ATOM 2323 O O . ASP A 1 300 ? -8.899 -15.092 -7.991 1.00 85.19 300 ASP A O 1
ATOM 2327 N N . GLY A 1 301 ? -8.020 -13.169 -7.239 1.00 86.69 301 GLY A N 1
ATOM 2328 C CA . GLY A 1 301 ? -9.284 -12.561 -6.824 1.00 86.69 301 GLY A CA 1
ATOM 2329 C C . GLY A 1 301 ? -9.737 -12.927 -5.416 1.00 86.69 301 GLY A C 1
ATOM 2330 O O . GLY A 1 301 ? -10.774 -12.436 -4.968 1.00 86.69 301 GLY A O 1
ATOM 2331 N N . THR A 1 302 ? -8.972 -13.751 -4.697 1.00 92.81 302 THR A N 1
ATOM 2332 C CA . THR A 1 302 ? -9.204 -13.985 -3.270 1.00 92.81 302 THR A CA 1
ATOM 2333 C C . THR A 1 302 ? -8.713 -12.799 -2.437 1.00 92.81 302 THR A C 1
ATOM 2335 O O . THR A 1 302 ? -7.803 -12.057 -2.820 1.00 92.81 302 THR A O 1
ATOM 2338 N N . VAL A 1 303 ? -9.321 -12.611 -1.267 1.00 97.38 303 VAL A N 1
ATOM 2339 C CA . VAL A 1 303 ? -8.834 -11.678 -0.248 1.00 97.38 303 VAL A CA 1
ATOM 2340 C C . VAL A 1 303 ? -8.455 -12.486 0.970 1.00 97.38 303 VAL A C 1
ATOM 2342 O O . VAL A 1 303 ? -9.221 -13.337 1.411 1.00 97.38 303 VAL A O 1
ATOM 2345 N N . ARG A 1 304 ? -7.267 -12.222 1.509 1.00 96.62 304 ARG A N 1
ATOM 2346 C CA . ARG A 1 304 ? -6.792 -12.841 2.742 1.00 96.62 304 ARG A CA 1
ATOM 2347 C C . ARG A 1 304 ? -6.721 -11.835 3.867 1.00 96.62 304 ARG A C 1
ATOM 2349 O O . ARG A 1 304 ? -6.200 -10.741 3.668 1.00 96.62 304 ARG A O 1
ATOM 2356 N N . VAL A 1 305 ? -7.183 -12.224 5.046 1.00 97.38 305 VAL A N 1
ATOM 2357 C CA . VAL A 1 305 ? -7.234 -11.357 6.223 1.00 97.38 305 VAL A CA 1
ATOM 2358 C C . VAL A 1 305 ? -6.588 -12.061 7.408 1.00 97.38 305 VAL A C 1
ATOM 2360 O O . VAL A 1 305 ? -6.684 -13.280 7.562 1.00 97.38 305 VAL A O 1
ATOM 2363 N N . GLY A 1 306 ? -5.908 -11.295 8.251 1.00 96.38 306 GLY A N 1
ATOM 2364 C CA . GLY A 1 306 ? -5.403 -11.778 9.528 1.00 96.38 306 GLY A CA 1
ATOM 2365 C C . GLY A 1 306 ? -5.034 -10.631 10.450 1.00 96.38 306 GLY A C 1
ATOM 2366 O O . GLY A 1 306 ? -4.684 -9.544 9.998 1.00 96.38 306 GLY A O 1
ATOM 2367 N N . GLN A 1 307 ? -5.099 -10.872 11.755 1.00 97.00 307 GLN A N 1
ATOM 2368 C CA . GLN A 1 307 ? -4.662 -9.902 12.754 1.00 97.00 307 GLN A CA 1
ATOM 2369 C C . GLN A 1 307 ? -3.177 -10.087 13.058 1.00 97.00 307 GLN A C 1
ATOM 2371 O O . GLN A 1 307 ? -2.679 -11.213 13.154 1.00 97.00 307 GLN A O 1
ATOM 2376 N N . PHE A 1 308 ? -2.463 -8.979 13.224 1.00 96.50 308 PHE A N 1
ATOM 2377 C CA . PHE A 1 308 ? -1.085 -9.004 13.685 1.00 96.50 308 PHE A CA 1
ATOM 2378 C C . PHE A 1 308 ? -1.020 -9.353 15.174 1.00 96.50 308 PHE A C 1
ATOM 2380 O O . PHE A 1 308 ? -1.762 -8.808 15.991 1.00 96.50 308 PHE A O 1
ATOM 2387 N N . ASP A 1 309 ? -0.082 -10.226 15.545 1.00 94.69 309 ASP A N 1
ATOM 2388 C CA . ASP A 1 309 ? 0.234 -10.472 16.952 1.00 94.69 309 ASP A CA 1
ATOM 2389 C C . ASP A 1 309 ? 1.177 -9.381 17.476 1.00 94.69 309 ASP A C 1
ATOM 2391 O O . ASP A 1 309 ? 2.386 -9.398 17.225 1.00 94.69 309 ASP A O 1
ATOM 2395 N N . LEU A 1 310 ? 0.609 -8.446 18.239 1.00 95.56 310 LEU A N 1
ATOM 2396 C CA . LEU A 1 310 ? 1.333 -7.337 18.862 1.00 95.56 310 LEU A CA 1
ATOM 2397 C C . LEU A 1 310 ? 2.060 -7.743 20.158 1.00 95.56 310 LEU A C 1
ATOM 2399 O O . LEU A 1 310 ? 2.745 -6.920 20.760 1.00 95.56 310 LEU A O 1
ATOM 2403 N N . GLY A 1 311 ? 1.912 -8.990 20.625 1.00 93.06 311 GLY A N 1
ATOM 2404 C CA . GLY A 1 311 ? 2.458 -9.466 21.902 1.00 93.06 311 GLY A CA 1
ATOM 2405 C C . GLY A 1 311 ? 1.720 -8.955 23.149 1.00 93.06 311 GLY A C 1
ATOM 2406 O O . GLY A 1 311 ? 2.176 -9.168 24.274 1.00 93.06 311 GLY A O 1
ATOM 2407 N N . GLY A 1 312 ? 0.591 -8.279 22.958 1.00 95.19 312 GLY A N 1
ATOM 2408 C CA . GLY A 1 312 ? -0.217 -7.624 23.980 1.00 95.19 312 GLY A CA 1
ATOM 2409 C C . GLY A 1 312 ? -1.359 -6.849 23.330 1.00 95.19 312 GLY A C 1
ATOM 2410 O O . GLY A 1 312 ? -1.616 -7.005 22.136 1.00 95.19 312 GLY A O 1
ATOM 2411 N N . LYS A 1 313 ? -2.038 -6.013 24.109 1.00 97.19 313 LYS A N 1
ATOM 2412 C CA . LYS A 1 313 ? -3.086 -5.113 23.624 1.00 97.19 313 LYS A CA 1
ATOM 2413 C C . LYS A 1 313 ? -2.544 -3.703 23.492 1.00 97.19 313 LYS A C 1
ATOM 2415 O O . LYS A 1 313 ? -1.784 -3.256 24.345 1.00 97.19 313 LYS A O 1
ATOM 2420 N N . VAL A 1 314 ? -2.977 -2.995 22.459 1.00 98.44 314 VAL A N 1
ATOM 2421 C CA . VAL A 1 314 ? -2.794 -1.547 22.359 1.00 98.44 314 VAL A CA 1
ATOM 2422 C C . VAL A 1 314 ? -4.139 -0.893 22.650 1.00 98.44 314 VAL A C 1
ATOM 2424 O O . VAL A 1 314 ? -5.146 -1.275 22.057 1.00 98.44 314 VAL A O 1
ATOM 2427 N N . ILE A 1 315 ? -4.160 0.064 23.574 1.00 98.50 315 ILE A N 1
ATOM 2428 C CA . ILE A 1 315 ? -5.340 0.853 23.928 1.00 98.50 315 ILE A CA 1
ATOM 2429 C C . ILE A 1 315 ? -5.113 2.290 23.467 1.00 98.50 315 ILE A C 1
ATOM 2431 O O . ILE A 1 315 ? -4.109 2.898 23.833 1.00 98.50 315 ILE A O 1
ATOM 2435 N N . LEU A 1 316 ? -6.036 2.835 22.679 1.00 98.69 316 LEU A N 1
ATOM 2436 C CA . LEU A 1 316 ? -6.018 4.232 22.250 1.00 98.69 316 LEU A CA 1
ATOM 2437 C C . LEU A 1 316 ? -6.970 5.059 23.116 1.00 98.69 316 LEU A C 1
ATOM 2439 O O . LEU A 1 316 ? -8.109 4.654 23.345 1.00 98.69 316 LEU A O 1
ATOM 2443 N N . LYS A 1 317 ? -6.517 6.231 23.561 1.00 98.38 317 LYS A N 1
ATOM 2444 C CA . LYS A 1 317 ? -7.298 7.194 24.347 1.00 98.38 317 LYS A CA 1
ATOM 2445 C C . LYS A 1 317 ? -7.210 8.585 23.736 1.00 98.38 317 LYS A C 1
ATOM 2447 O O . LYS A 1 317 ? -6.157 8.957 23.224 1.00 98.38 317 LYS A O 1
ATOM 2452 N N . LEU A 1 318 ? -8.283 9.363 23.851 1.00 97.69 318 LEU A N 1
ATOM 2453 C CA . LEU A 1 318 ? -8.287 10.803 23.595 1.00 97.69 318 LEU A CA 1
ATOM 2454 C C . LEU A 1 318 ? -8.299 11.538 24.937 1.00 97.69 318 LEU A C 1
ATOM 2456 O O . LEU A 1 318 ? -9.312 11.544 25.635 1.00 97.69 318 LEU A O 1
ATOM 2460 N N . LYS A 1 319 ? -7.176 12.156 25.299 1.00 95.81 319 LYS A N 1
ATOM 2461 C CA . LYS A 1 319 ? -6.998 12.865 26.568 1.00 95.81 319 LYS A CA 1
ATOM 2462 C C . LYS A 1 319 ? -6.453 14.261 26.308 1.00 95.81 319 LYS A C 1
ATOM 2464 O O . LYS A 1 319 ? -5.470 14.407 25.591 1.00 95.81 319 LYS A O 1
ATOM 2469 N N . ASP A 1 320 ? -7.100 15.274 26.878 1.00 93.25 320 ASP A N 1
ATOM 2470 C CA . ASP A 1 320 ? -6.671 16.678 26.786 1.00 93.25 320 ASP A CA 1
ATOM 2471 C C . ASP A 1 320 ? -6.411 17.142 25.333 1.00 93.25 320 ASP A C 1
ATOM 2473 O O . ASP A 1 320 ? -5.469 17.876 25.045 1.00 93.25 320 ASP A O 1
ATOM 2477 N N . GLY A 1 321 ? -7.242 16.672 24.392 1.00 91.75 321 GLY A N 1
ATOM 2478 C CA . GLY A 1 321 ? -7.125 16.987 22.962 1.00 91.75 321 GLY A CA 1
ATOM 2479 C C . GLY A 1 321 ? -6.001 16.250 22.222 1.00 91.75 321 GLY A C 1
ATOM 2480 O O . GLY A 1 321 ? -5.699 16.595 21.084 1.00 91.75 321 GLY A O 1
ATOM 2481 N N . GLN A 1 322 ? -5.380 15.242 22.838 1.00 96.38 322 GLN A N 1
ATOM 2482 C CA . GLN A 1 322 ? -4.303 14.447 22.249 1.00 96.38 322 GLN A CA 1
ATOM 2483 C C . GLN A 1 322 ? -4.633 12.955 22.264 1.00 96.38 322 GLN A C 1
ATOM 2485 O O . GLN A 1 322 ? -5.265 12.446 23.191 1.00 96.38 322 GLN A O 1
ATOM 2490 N N . LEU A 1 323 ? -4.176 12.237 21.237 1.00 97.94 323 LEU A N 1
ATOM 2491 C CA . LEU A 1 323 ? -4.259 10.780 21.216 1.00 97.94 323 LEU A CA 1
ATOM 2492 C C . LEU A 1 323 ? -3.055 10.175 21.933 1.00 97.94 323 LEU A C 1
ATOM 2494 O O . LEU A 1 323 ? -1.911 10.551 21.674 1.00 97.94 323 LEU A O 1
ATOM 2498 N N . ILE A 1 324 ? -3.329 9.213 22.807 1.00 97.56 324 ILE A N 1
ATOM 2499 C CA . ILE A 1 324 ? -2.338 8.478 23.589 1.00 97.56 324 ILE A CA 1
ATOM 2500 C C . ILE A 1 324 ? -2.567 6.990 23.343 1.00 97.56 324 ILE A C 1
ATOM 2502 O O . ILE A 1 324 ? -3.667 6.490 23.579 1.00 97.56 324 ILE A O 1
ATOM 2506 N N . ALA A 1 325 ? -1.538 6.290 22.867 1.00 97.62 325 ALA A N 1
ATOM 2507 C CA . ALA A 1 325 ? -1.558 4.840 22.730 1.00 97.62 325 ALA A CA 1
ATOM 2508 C C . ALA A 1 325 ? -0.767 4.186 23.874 1.00 97.62 325 ALA A C 1
ATOM 2510 O O . ALA A 1 325 ? 0.386 4.533 24.127 1.00 97.62 325 ALA A O 1
ATOM 2511 N N . GLU A 1 326 ? -1.387 3.230 24.559 1.00 97.06 326 GLU A N 1
ATOM 2512 C CA . GLU A 1 326 ? -0.809 2.488 25.680 1.00 97.06 326 GLU A CA 1
ATOM 2513 C C . GLU A 1 326 ? -0.700 1.003 25.324 1.00 97.06 326 GLU A C 1
ATOM 2515 O O . GLU A 1 326 ? -1.629 0.426 24.760 1.00 97.06 326 GLU A O 1
ATOM 2520 N N . PHE A 1 327 ? 0.414 0.362 25.684 1.00 97.06 327 PHE A N 1
ATOM 2521 C CA . PHE A 1 327 ? 0.603 -1.075 25.489 1.00 97.06 327 PHE A CA 1
ATOM 2522 C C . PHE A 1 327 ? 0.410 -1.844 26.796 1.00 97.06 327 PHE A C 1
ATOM 2524 O O . PHE A 1 327 ? 1.101 -1.598 27.784 1.00 97.06 327 PHE A O 1
ATOM 2531 N N . ILE A 1 328 ? -0.485 -2.828 26.775 1.00 96.12 328 ILE A N 1
ATOM 2532 C CA . ILE A 1 328 ? -0.740 -3.760 27.872 1.00 96.12 328 ILE A CA 1
ATOM 2533 C C . ILE A 1 328 ? -0.192 -5.121 27.455 1.00 96.12 328 ILE A C 1
ATOM 2535 O O . ILE A 1 328 ? -0.745 -5.799 26.586 1.00 96.12 328 ILE A O 1
ATOM 2539 N N . LYS A 1 329 ? 0.920 -5.528 28.067 1.00 91.38 329 LYS A N 1
ATOM 2540 C CA . LYS A 1 329 ? 1.572 -6.804 27.762 1.00 91.38 329 LYS A CA 1
ATOM 2541 C C . LYS A 1 329 ? 0.649 -7.974 28.120 1.00 91.38 329 LYS A C 1
ATOM 2543 O O . LYS A 1 329 ? -0.006 -7.951 29.157 1.00 91.38 329 LYS A O 1
ATOM 2548 N N . LYS A 1 330 ? 0.623 -9.011 27.279 1.00 82.31 330 LYS A N 1
ATOM 2549 C C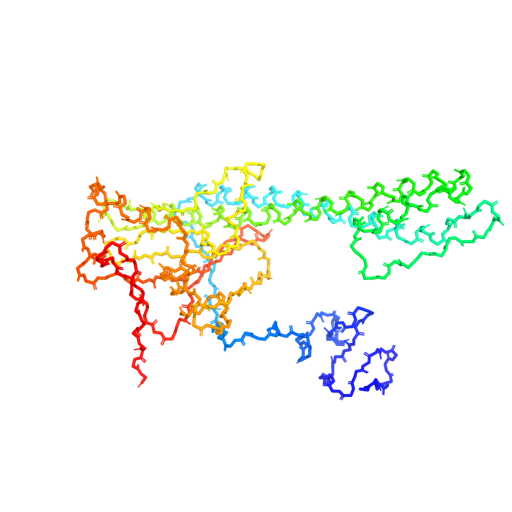A . LYS A 1 330 ? -0.061 -10.265 27.613 1.00 82.31 330 LYS A CA 1
ATOM 2550 C C . LYS A 1 330 ? 0.676 -10.928 28.782 1.00 82.31 330 LYS A C 1
ATOM 2552 O O . LYS A 1 330 ? 1.885 -11.144 28.676 1.00 82.31 330 LYS A O 1
ATOM 2557 N N . GLU A 1 331 ? -0.024 -11.220 29.876 1.00 71.50 331 GLU A N 1
ATOM 2558 C CA . GLU A 1 331 ? 0.527 -12.075 30.931 1.00 71.50 331 GLU A CA 1
ATOM 2559 C C . GLU A 1 331 ? 0.818 -13.454 30.322 1.00 71.50 331 GLU A C 1
ATOM 2561 O O . GLU A 1 331 ? -0.031 -14.038 29.643 1.00 71.50 331 GLU A O 1
ATOM 2566 N N . THR A 1 332 ? 2.070 -13.888 30.457 1.00 54.94 332 THR A N 1
ATOM 2567 C CA . THR A 1 332 ? 2.572 -15.201 30.031 1.00 54.94 332 THR A CA 1
ATOM 2568 C C . THR A 1 332 ? 2.478 -16.188 31.167 1.00 54.94 332 THR A C 1
ATOM 2570 O O . THR A 1 332 ? 2.921 -15.795 32.269 1.00 54.94 332 THR A O 1
#

Radius of gyration: 24.91 Å; chains: 1; bounding box: 64×45×70 Å

Secondary structure (DSSP, 8-state):
-B---SSSSB-BTTSPTTEEE-TTS-EEETTT-PBP--TTS---TTEEEPPPPP--EEPPPSSHHHHHHHHHHHHHHHHHHHHHHHHHHHHHHHHHHGGG-BBTTSPBP----TT--HHHHHHHHHHHHTTB-HHHHHHHHHHHHHHHHHHHHHHHHHHHHHHHHHHHHHHHHHHT---TTS-SEEEEE-PPPSSTTT-----TTS-SEEEEETTTEEEEEEEEESSSPPP-EEE-TTSSEEETTSHHHHHHHHSGGG--HHHHHHHHHGGG-GGGHHHHHHHHHT-EEEEEEEEEE-TTS-EEEEE---SEEEEEEEETTEEEEEEEEPP-